Protein AF-0000000086880104 (afdb_homodimer)

Organism: NCBI:txid248903

Sequence (366 aa):
MNMKWLVRSQSMVTLASGMIYPYYLLFLKNLGNSFSKYGLAFAVFTISSAAASQWLAPRMDNYARQWLILSSLGMAGTMIAFPWITTYIWVLLLQMIMGLCNAMQRMSERVLLADFTEPGKRGKAIGNYHFWTSAASGFAVIIGGLLIDWLTIDVLFYLSAVLYVWGSLAVWRSIQLPVKDHRMNMKWLVRSQSMVTLASGMIYPYYLLFLKNLGNSFSKYGLAFAVFTISSAAASQWLAPRMDNYARQWLILSSLGMAGTMIAFPWITTYIWVLLLQMIMGLCNAMQRMSERVLLADFTEPGKRGKAIGNYHFWTSAASGFAVIIGGLLIDWLTIDVLFYLSAVLYVWGSLAVWRSIQLPVKDHR

InterPro domains:
  IPR011701 Major facilitator superfamily [PF07690] (11-173)
  IPR036259 MFS transporter superfamily [G3DSA:1.20.1250.20] (5-181)
  IPR036259 MFS transporter superfamily [SSF103473] (5-177)

Secondary structure (DSSP, 8-state):
--HHHHHHHHHHHHHHHHHHGGGHHHHHHHTT--HHHHHHHHHHHHHHHHHHHHHHGGGHHHHHHHHHHHHHHHHHHHHHHGGG--SHHHHHHHHHHHHHHHHHHHHHHHHHHHHTS-TT--HHHHHHHHHHHHHHHHHHHHHHHHHHHHS-HHHHHHHHHHHHHHHHHHHHHHHHS------/--HHHHHHHHHHHHHHHHHHGGGHHHHHHHTT--HHHHHHHHHHHHHHHHHHHHHHGGGHHHHHHHHHHHHHHHHHHHHHHGGG--SHHHHHHHHHHHHHHHHHHHHHHHHHHHHTS-TT--HHHHHHHHHHHHHHHHHHHHHHHHHHHHS-HHHHHHHHHHHHHHHHHHHHHHHHS------

pLDDT: mean 89.2, std 11.85, range [28.33, 98.56]

Radius of gyration: 19.66 Å; Cα contacts (8 Å, |Δi|>4): 584; chains: 2; bounding box: 42×64×56 Å

Solvent-accessible surface area (backbone atoms only — not comparable to full-atom values): 17186 Å² total; per-residue (Å²): 99,55,66,67,36,52,44,53,15,48,23,29,38,32,25,24,50,35,35,40,64,82,47,48,60,56,55,44,44,73,70,69,49,55,71,66,55,51,46,49,39,49,30,41,18,24,42,33,16,15,56,39,17,65,68,44,9,81,51,36,50,82,36,26,69,60,37,33,31,50,16,23,45,49,42,18,52,48,30,58,46,51,74,74,58,84,51,69,69,57,50,43,52,48,23,34,52,44,8,37,24,45,29,33,34,54,49,19,50,52,52,49,54,37,69,69,39,45,92,77,59,34,18,56,62,47,15,53,42,46,20,47,33,26,39,28,30,23,50,15,39,50,51,34,53,59,42,43,77,77,41,57,69,55,57,54,30,48,52,24,19,52,31,14,44,51,16,22,49,35,47,54,52,23,64,69,44,72,74,76,73,84,117,100,56,66,66,36,51,42,52,16,48,21,30,38,32,25,25,50,34,34,39,65,81,47,49,59,56,55,44,44,75,70,70,50,57,71,68,54,50,46,48,39,48,30,40,18,24,44,33,16,15,56,39,18,64,69,43,9,80,51,36,51,83,36,26,68,60,36,34,32,48,15,24,46,51,42,18,52,46,30,60,46,52,76,73,57,84,51,67,69,58,52,43,52,47,24,34,54,43,8,37,23,46,29,34,34,54,49,21,50,53,52,51,53,36,68,70,40,45,92,76,57,34,19,56,62,48,16,54,42,45,21,48,33,27,40,27,30,23,50,14,40,50,52,36,53,58,43,43,75,77,42,57,69,55,57,55,29,48,52,25,19,53,30,14,44,52,18,22,50,36,46,54,52,23,65,71,44,74,73,76,71,84,117

Structure (mmCIF, N/CA/C/O backbone):
data_AF-0000000086880104-model_v1
#
loop_
_entity.id
_entity.type
_entity.pdbx_description
1 polymer 'MFS transporter'
#
loop_
_atom_site.group_PDB
_atom_site.id
_atom_site.type_symbol
_atom_site.label_atom_id
_atom_site.label_alt_id
_atom_site.label_comp_id
_atom_site.label_asym_id
_atom_site.label_entity_id
_atom_site.label_seq_id
_atom_site.pdbx_PDB_ins_code
_atom_site.Cartn_x
_atom_site.Cartn_y
_atom_site.Cartn_z
_atom_site.occupancy
_atom_site.B_iso_or_equiv
_atom_site.auth_seq_id
_atom_site.auth_comp_id
_atom_site.auth_asym_id
_atom_site.auth_atom_id
_atom_site.pdbx_PDB_model_num
ATOM 1 N N . MET A 1 1 ? -7.293 9.828 20.062 1 57.81 1 MET A N 1
ATOM 2 C CA . MET A 1 1 ? -6.41 8.789 19.547 1 57.81 1 MET A CA 1
ATOM 3 C C . MET A 1 1 ? -4.984 9.305 19.391 1 57.81 1 MET A C 1
ATOM 5 O O . MET A 1 1 ? -4.77 10.406 18.875 1 57.81 1 MET A O 1
ATOM 9 N N . ASN A 1 2 ? -3.973 8.469 20.078 1 82.38 2 ASN A N 1
ATOM 10 C CA . ASN A 1 2 ? -2.555 8.805 20 1 82.38 2 ASN A CA 1
ATOM 11 C C . ASN A 1 2 ? -1.85 7.996 18.922 1 82.38 2 ASN A C 1
ATOM 13 O O . ASN A 1 2 ? -2.42 7.047 18.375 1 82.38 2 ASN A O 1
ATOM 17 N N . MET A 1 3 ? -0.856 8.422 18.438 1 89.81 3 MET A N 1
ATOM 18 C CA . MET A 1 3 ? -0.052 7.832 17.359 1 89.81 3 MET A CA 1
ATOM 19 C C . MET A 1 3 ? 0.273 6.375 17.672 1 89.81 3 MET A C 1
ATOM 21 O O . MET A 1 3 ? 0.283 5.535 16.766 1 89.81 3 MET A O 1
ATOM 25 N N . LYS A 1 4 ? 0.377 6.066 18.922 1 91.06 4 LYS A N 1
ATOM 26 C CA . LYS A 1 4 ? 0.721 4.707 19.328 1 91.06 4 LYS A CA 1
ATOM 27 C C . LYS A 1 4 ? -0.397 3.729 18.984 1 91.06 4 LYS A C 1
ATOM 29 O O . LYS A 1 4 ? -0.135 2.621 18.516 1 91.06 4 LYS A O 1
ATOM 34 N N . TRP A 1 5 ? -1.576 4.09 19.156 1 92.69 5 TRP A N 1
ATOM 35 C CA . TRP A 1 5 ? -2.719 3.23 18.875 1 92.69 5 TRP A CA 1
ATOM 36 C C . TRP A 1 5 ? -2.92 3.07 17.375 1 92.69 5 TRP A C 1
ATOM 38 O O . TRP A 1 5 ? -3.348 2.012 16.906 1 92.69 5 TRP A O 1
ATOM 48 N N . LEU A 1 6 ? -2.613 4.109 16.656 1 94.31 6 LEU A N 1
ATOM 49 C CA . LEU A 1 6 ? -2.689 4.02 15.195 1 94.31 6 LEU A CA 1
ATOM 50 C C . LEU A 1 6 ? -1.663 3.027 14.664 1 94.31 6 LEU A C 1
ATOM 52 O O . LEU A 1 6 ? -1.982 2.197 13.805 1 94.31 6 LEU A O 1
ATOM 56 N N . VAL A 1 7 ? -0.479 3.061 15.188 1 96.19 7 VAL A N 1
ATOM 57 C CA . VAL A 1 7 ? 0.583 2.152 14.766 1 96.19 7 VAL A CA 1
ATOM 58 C C . VAL A 1 7 ? 0.183 0.712 15.078 1 96.19 7 VAL A C 1
ATOM 60 O O . VAL A 1 7 ? 0.337 -0.176 14.234 1 96.19 7 VAL A O 1
ATOM 63 N N . ARG A 1 8 ? -0.341 0.518 16.219 1 95.94 8 ARG A N 1
ATOM 64 C CA . ARG A 1 8 ? -0.762 -0.821 16.609 1 95.94 8 ARG A CA 1
ATOM 65 C C . ARG A 1 8 ? -1.87 -1.341 15.703 1 95.94 8 ARG A C 1
ATOM 67 O O . ARG A 1 8 ? -1.796 -2.467 15.203 1 95.94 8 ARG A O 1
ATOM 74 N N . SER A 1 9 ? -2.818 -0.528 15.508 1 96.88 9 SER A N 1
ATOM 75 C CA . SER A 1 9 ? -3.949 -0.913 14.664 1 96.88 9 SER A CA 1
ATOM 76 C C . SER A 1 9 ? -3.504 -1.203 13.234 1 96.88 9 SER A C 1
ATOM 78 O O . SER A 1 9 ? -3.801 -2.27 12.695 1 96.88 9 SER A O 1
ATOM 80 N N . GLN A 1 10 ? -2.742 -0.361 12.695 1 96.94 10 GLN A N 1
ATOM 81 C CA . GLN A 1 10 ? -2.373 -0.481 11.289 1 96.94 10 GLN A CA 1
ATOM 82 C C . GLN A 1 10 ? -1.344 -1.589 11.078 1 96.94 10 GLN A C 1
ATOM 84 O O . GLN A 1 10 ? -1.283 -2.195 10.008 1 96.94 10 GLN A O 1
ATOM 89 N N . SER A 1 11 ? -0.553 -1.849 12.109 1 97.56 11 SER A N 1
ATOM 90 C CA . SER A 1 11 ? 0.331 -3.006 12.031 1 97.56 11 SER A CA 1
ATOM 91 C C . SER A 1 11 ? -0.464 -4.305 11.984 1 97.56 11 SER A C 1
ATOM 93 O O . SER A 1 11 ? -0.126 -5.219 11.219 1 97.56 11 SER A O 1
ATOM 95 N N . MET A 1 12 ? -1.49 -4.379 12.703 1 97.5 12 MET A N 1
ATOM 96 C CA . MET A 1 12 ? -2.346 -5.562 12.688 1 97.5 12 MET A CA 1
ATOM 97 C C . MET A 1 12 ? -3.059 -5.703 11.352 1 97.5 12 MET A C 1
ATOM 99 O O . MET A 1 12 ? -3.145 -6.801 10.797 1 97.5 12 MET A O 1
ATOM 103 N N . VAL A 1 13 ? -3.539 -4.617 10.906 1 96.81 13 VAL A N 1
ATOM 104 C CA . VAL A 1 13 ? -4.242 -4.609 9.633 1 96.81 13 VAL A CA 1
ATOM 105 C C . VAL A 1 13 ? -3.285 -5.008 8.508 1 96.81 13 VAL A C 1
ATOM 107 O O . VAL A 1 13 ? -3.645 -5.785 7.625 1 96.81 13 VAL A O 1
ATOM 110 N N . THR A 1 14 ? -2.117 -4.512 8.578 1 95.81 14 THR A N 1
ATOM 111 C CA . THR A 1 14 ? -1.105 -4.84 7.578 1 95.81 14 THR A CA 1
ATOM 112 C C . THR A 1 14 ? -0.717 -6.312 7.668 1 95.81 14 THR A C 1
ATOM 114 O O . THR A 1 14 ? -0.526 -6.973 6.645 1 95.81 14 THR A O 1
ATOM 117 N N . LEU A 1 15 ? -0.595 -6.789 8.828 1 95 15 LEU A N 1
ATOM 118 C CA . LEU A 1 15 ? -0.322 -8.211 9.023 1 95 15 LEU A CA 1
ATOM 119 C C . LEU A 1 15 ? -1.433 -9.062 8.422 1 95 15 LEU A C 1
ATOM 121 O O . LEU A 1 15 ? -1.158 -10.055 7.738 1 95 15 LEU A O 1
ATOM 125 N N . ALA A 1 16 ? -2.605 -8.641 8.695 1 95.75 16 ALA A N 1
ATOM 126 C CA . ALA A 1 16 ? -3.766 -9.375 8.203 1 95.75 16 ALA A CA 1
ATOM 127 C C . ALA A 1 16 ? -3.801 -9.391 6.676 1 95.75 16 ALA A C 1
ATOM 129 O O . ALA A 1 16 ? -3.939 -10.445 6.062 1 95.75 16 ALA A O 1
ATOM 130 N N . SER A 1 17 ? -3.652 -8.281 6.098 1 93.25 17 SER A N 1
ATOM 131 C CA . SER A 1 17 ? -3.725 -8.164 4.645 1 93.25 17 SER A CA 1
ATOM 132 C C . SER A 1 17 ? -2.512 -8.805 3.977 1 93.25 17 SER A C 1
ATOM 134 O O . SER A 1 17 ? -2.627 -9.398 2.902 1 93.25 17 SER A O 1
ATOM 136 N N . GLY A 1 18 ? -1.384 -8.664 4.566 1 88.31 18 GLY A N 1
ATOM 137 C CA . GLY A 1 18 ? -0.151 -9.211 4.023 1 88.31 18 GLY A CA 1
ATOM 138 C C . GLY A 1 18 ? -0.153 -10.727 3.945 1 88.31 18 GLY A C 1
ATOM 139 O O . GLY A 1 18 ? 0.551 -11.312 3.119 1 88.31 18 GLY A O 1
ATOM 140 N N . MET A 1 19 ? -0.902 -11.383 4.738 1 85.56 19 MET A N 1
ATOM 141 C CA . MET A 1 19 ? -0.988 -12.844 4.746 1 85.56 19 MET A CA 1
ATOM 142 C C . MET A 1 19 ? -1.841 -13.344 3.586 1 85.56 19 MET A C 1
ATOM 144 O O . MET A 1 19 ? -1.681 -14.484 3.139 1 85.56 19 MET A O 1
ATOM 148 N N . ILE A 1 20 ? -2.674 -12.492 3.117 1 84.69 20 ILE A N 1
ATOM 149 C CA . ILE A 1 20 ? -3.68 -12.969 2.174 1 84.69 20 ILE A CA 1
ATOM 150 C C . ILE A 1 20 ? -3.268 -12.602 0.75 1 84.69 20 ILE A C 1
ATOM 152 O O . ILE A 1 20 ? -3.406 -13.406 -0.172 1 84.69 20 ILE A O 1
ATOM 156 N N . TYR A 1 21 ? -2.691 -11.461 0.554 1 79.06 21 TYR A N 1
ATOM 157 C CA . TYR A 1 21 ? -2.527 -10.875 -0.771 1 79.06 21 TYR A CA 1
ATOM 158 C C . TYR A 1 21 ? -1.707 -11.789 -1.675 1 79.06 21 TYR A C 1
ATOM 160 O O . TYR A 1 21 ? -2.127 -12.109 -2.789 1 79.06 21 TYR A O 1
ATOM 168 N N . PRO A 1 22 ? -0.657 -12.359 -1.256 1 71.56 22 PRO A N 1
ATOM 169 C CA . PRO A 1 22 ? 0.151 -13.195 -2.146 1 71.56 22 PRO A CA 1
ATOM 170 C C . PRO A 1 22 ? -0.481 -14.555 -2.408 1 71.56 22 PRO A C 1
ATOM 172 O O . PRO A 1 22 ? -0.192 -15.188 -3.428 1 71.56 22 PRO A O 1
ATOM 175 N N . TYR A 1 23 ? -1.356 -14.977 -1.584 1 75.81 23 TYR A N 1
ATOM 176 C CA . TYR A 1 23 ? -1.864 -16.344 -1.645 1 75.81 23 TYR A CA 1
ATOM 177 C C . TYR A 1 23 ? -3.295 -16.375 -2.172 1 75.81 23 TYR A C 1
ATOM 179 O O . TYR A 1 23 ? -3.863 -17.438 -2.385 1 75.81 23 TYR A O 1
ATOM 187 N N . TYR A 1 24 ? -3.775 -15.203 -2.305 1 79.81 24 TYR A N 1
ATOM 188 C CA . TYR A 1 24 ? -5.129 -15.055 -2.826 1 79.81 24 TYR A CA 1
ATOM 189 C C . TYR A 1 24 ? -5.27 -15.742 -4.18 1 79.81 24 TYR A C 1
ATOM 191 O O . TYR A 1 24 ? -6.312 -16.328 -4.48 1 79.81 24 TYR A O 1
ATOM 199 N N . LEU A 1 25 ? -4.195 -15.75 -4.914 1 72.75 25 LEU A N 1
ATOM 200 C CA . LEU A 1 25 ? -4.184 -16.422 -6.215 1 72.75 25 LEU A CA 1
ATOM 201 C C . LEU A 1 25 ? -4.422 -17.922 -6.062 1 72.75 25 LEU A C 1
ATOM 203 O O . LEU A 1 25 ? -5.133 -18.516 -6.871 1 72.75 25 LEU A O 1
ATOM 207 N N . LEU A 1 26 ? -3.852 -18.5 -5.113 1 73 26 LEU A N 1
ATOM 208 C CA . LEU A 1 26 ? -4.02 -19.922 -4.855 1 73 26 LEU A CA 1
ATOM 209 C C . LEU A 1 26 ? -5.473 -20.25 -4.531 1 73 26 LEU A C 1
ATOM 211 O O . LEU A 1 26 ? -5.988 -21.281 -4.949 1 73 26 LEU A O 1
ATOM 215 N N . PHE A 1 27 ? -6.074 -19.344 -3.828 1 82.25 27 PHE A N 1
ATOM 216 C CA . PHE A 1 27 ? -7.48 -19.531 -3.492 1 82.25 27 PHE A CA 1
ATOM 217 C C . PHE A 1 27 ? -8.336 -19.578 -4.75 1 82.25 27 PHE A C 1
ATOM 219 O O . PHE A 1 27 ? -9.188 -20.469 -4.895 1 82.25 27 PHE A O 1
ATOM 226 N N . LEU A 1 28 ? -8.125 -18.734 -5.617 1 80.75 28 LEU A N 1
ATOM 227 C CA . LEU A 1 28 ? -8.93 -18.688 -6.836 1 80.75 28 LEU A CA 1
ATOM 228 C C . LEU A 1 28 ? -8.633 -19.891 -7.73 1 80.75 28 LEU A C 1
ATOM 230 O O . LEU A 1 28 ? -9.531 -20.406 -8.391 1 80.75 28 LEU A O 1
ATOM 234 N N . LYS A 1 29 ? -7.422 -20.281 -7.754 1 78.25 29 LYS A N 1
ATOM 235 C CA . LYS A 1 29 ? -7.07 -21.469 -8.523 1 78.25 29 LYS A CA 1
ATOM 236 C C . LYS A 1 29 ? -7.75 -22.719 -7.957 1 78.25 29 LYS A C 1
ATOM 238 O O . LYS A 1 29 ? -8.234 -23.562 -8.711 1 78.25 29 LYS A O 1
ATOM 243 N N . ASN A 1 30 ? -7.789 -22.766 -6.727 1 79.62 30 ASN A N 1
ATOM 244 C CA . ASN A 1 30 ? -8.438 -23.906 -6.07 1 79.62 30 ASN A CA 1
ATOM 245 C C . ASN A 1 30 ? -9.93 -23.953 -6.383 1 79.62 30 ASN A C 1
ATOM 247 O O . ASN A 1 30 ? -10.531 -25.031 -6.363 1 79.62 30 ASN A O 1
ATOM 251 N N . LEU A 1 31 ? -10.492 -22.812 -6.695 1 82.19 31 LEU A N 1
ATOM 252 C CA . LEU A 1 31 ? -11.891 -22.734 -7.082 1 82.19 31 LEU A CA 1
ATOM 253 C C . LEU A 1 31 ? -12.07 -23.094 -8.555 1 82.19 31 LEU A C 1
ATOM 255 O O . LEU A 1 31 ? -13.195 -23.141 -9.055 1 82.19 31 LEU A O 1
ATOM 259 N N . GLY A 1 32 ? -10.945 -23.328 -9.266 1 79.75 32 GLY A N 1
ATOM 260 C CA . GLY A 1 32 ? -10.984 -23.75 -10.648 1 79.75 32 GLY A CA 1
ATOM 261 C C . GLY A 1 32 ? -11.016 -22.594 -11.633 1 79.75 32 GLY A C 1
ATOM 262 O O . GLY A 1 32 ? -11.5 -22.734 -12.758 1 79.75 32 GLY A O 1
ATOM 263 N N . ASN A 1 33 ? -10.586 -21.422 -11.203 1 77.56 33 ASN A N 1
ATOM 264 C CA . ASN A 1 33 ? -10.672 -20.25 -12.055 1 77.56 33 ASN A CA 1
ATOM 265 C C . ASN A 1 33 ? -9.344 -19.969 -12.758 1 77.56 33 ASN A C 1
ATOM 267 O O . ASN A 1 33 ? -8.297 -20.484 -12.352 1 77.56 33 ASN A O 1
ATOM 271 N N . SER A 1 34 ? -9.438 -19.188 -13.828 1 73.88 34 SER A N 1
ATOM 272 C CA . SER A 1 34 ? -8.281 -18.828 -14.648 1 73.88 34 SER A CA 1
ATOM 273 C C . SER A 1 34 ? -7.562 -17.609 -14.078 1 73.88 34 SER A C 1
ATOM 275 O O . SER A 1 34 ? -8.062 -16.969 -13.156 1 73.88 34 SER A O 1
ATOM 277 N N . PHE A 1 35 ? -6.383 -17.312 -14.586 1 69.31 35 PHE A N 1
ATOM 278 C CA . PHE A 1 35 ? -5.598 -16.141 -14.219 1 69.31 35 PHE A CA 1
ATOM 279 C C . PHE A 1 35 ? -6.324 -14.859 -14.602 1 69.31 35 PHE A C 1
ATOM 281 O O . PHE A 1 35 ? -6.23 -13.852 -13.898 1 69.31 35 PHE A O 1
ATOM 288 N N . SER A 1 36 ? -7.027 -14.977 -15.688 1 75.38 36 SER A N 1
ATOM 289 C CA . SER A 1 36 ? -7.805 -13.82 -16.125 1 75.38 36 SER A CA 1
ATOM 290 C C . SER A 1 36 ? -8.875 -13.453 -15.102 1 75.38 36 SER A C 1
ATOM 292 O O . SER A 1 36 ? -9.164 -12.273 -14.891 1 75.38 36 SER A O 1
ATOM 294 N N . LYS A 1 37 ? -9.398 -14.43 -14.516 1 79.44 37 LYS A N 1
ATOM 295 C CA . LYS A 1 37 ? -10.422 -14.195 -13.508 1 79.44 37 LYS A CA 1
ATOM 296 C C . LYS A 1 37 ? -9.82 -13.57 -12.25 1 79.44 37 LYS A C 1
ATOM 298 O O . LYS A 1 37 ? -10.477 -12.781 -11.57 1 79.44 37 LYS A O 1
ATOM 303 N N . TYR A 1 38 ? -8.617 -13.922 -11.984 1 77.12 38 TYR A N 1
ATOM 304 C CA . TYR A 1 38 ? -7.906 -13.258 -10.891 1 77.12 38 TYR A CA 1
ATOM 305 C C . TYR A 1 38 ? -7.711 -11.781 -11.188 1 77.12 38 TYR A C 1
ATOM 307 O O . TYR A 1 38 ? -7.953 -10.93 -10.328 1 77.12 38 TYR A O 1
ATOM 315 N N . GLY A 1 39 ? -7.25 -11.461 -12.383 1 76.44 39 GLY A N 1
ATOM 316 C CA . GLY A 1 39 ? -7.082 -10.078 -12.789 1 76.44 39 GLY A CA 1
ATOM 317 C C . GLY A 1 39 ? -8.359 -9.266 -12.688 1 76.44 39 GLY A C 1
ATOM 318 O O . GLY A 1 39 ? -8.344 -8.117 -12.234 1 76.44 39 GLY A O 1
ATOM 319 N N . LEU A 1 40 ? -9.359 -9.859 -13.055 1 83.94 40 LEU A N 1
ATOM 320 C CA . LEU A 1 40 ? -10.656 -9.188 -12.992 1 83.94 40 LEU A CA 1
ATOM 321 C C . LEU A 1 40 ? -11.062 -8.93 -11.547 1 83.94 40 LEU A C 1
ATOM 323 O O . LEU A 1 40 ? -11.609 -7.867 -11.227 1 83.94 40 LEU A O 1
ATOM 327 N N . ALA A 1 41 ? -10.891 -9.953 -10.711 1 87.06 41 ALA A N 1
ATOM 328 C CA . ALA A 1 41 ? -11.211 -9.789 -9.297 1 87.06 41 ALA A CA 1
ATOM 329 C C . ALA A 1 41 ? -10.43 -8.625 -8.688 1 87.06 41 ALA A C 1
ATOM 331 O O . ALA A 1 41 ? -10.992 -7.82 -7.945 1 87.06 41 ALA A O 1
ATOM 332 N N . PHE A 1 42 ? -9.242 -8.5 -9.039 1 86.25 42 PHE A N 1
ATOM 333 C CA . PHE A 1 42 ? -8.406 -7.41 -8.539 1 86.25 42 PHE A CA 1
ATOM 334 C C . PHE A 1 42 ? -8.875 -6.07 -9.094 1 86.25 42 PHE A C 1
ATOM 336 O O . PHE A 1 42 ? -8.867 -5.059 -8.383 1 86.25 42 PHE A O 1
ATOM 343 N N . ALA A 1 43 ? -9.195 -6.086 -10.305 1 87 43 ALA A N 1
ATOM 344 C CA . ALA A 1 43 ? -9.711 -4.863 -10.922 1 87 43 ALA A CA 1
ATOM 345 C C . ALA A 1 43 ? -10.977 -4.383 -10.219 1 87 43 ALA A C 1
ATOM 347 O O . ALA A 1 43 ? -11.141 -3.186 -9.977 1 87 43 ALA A O 1
ATOM 348 N N . VAL A 1 44 ? -11.805 -5.289 -9.906 1 92.88 44 VAL A N 1
ATOM 349 C CA . VAL A 1 44 ? -13.039 -4.945 -9.203 1 92.88 44 VAL A CA 1
ATOM 350 C C . VAL A 1 44 ? -12.703 -4.355 -7.832 1 92.88 44 VAL A C 1
ATOM 352 O O . VAL A 1 44 ? -13.297 -3.35 -7.422 1 92.88 44 VAL A O 1
ATOM 355 N N . PHE A 1 45 ? -11.781 -4.906 -7.219 1 94.38 45 PHE A N 1
ATOM 356 C CA . PHE A 1 45 ? -11.32 -4.43 -5.922 1 94.38 45 PHE A CA 1
ATOM 357 C C . PHE A 1 45 ? -10.82 -2.994 -6.02 1 94.38 45 PHE A C 1
ATOM 359 O O . PHE A 1 45 ? -11.281 -2.119 -5.281 1 94.38 45 PHE A O 1
ATOM 366 N N . THR A 1 46 ? -9.945 -2.725 -6.93 1 94.12 46 THR A N 1
ATOM 367 C CA . THR A 1 46 ? -9.289 -1.423 -7.008 1 94.12 46 THR A CA 1
ATOM 368 C C . THR A 1 46 ? -10.25 -0.365 -7.543 1 94.12 46 THR A C 1
ATOM 370 O O . THR A 1 46 ? -10.25 0.776 -7.074 1 94.12 46 THR A O 1
ATOM 373 N N . ILE A 1 47 ? -11.078 -0.716 -8.438 1 94.19 47 ILE A N 1
ATOM 374 C CA . ILE A 1 47 ? -12.016 0.234 -9.023 1 94.19 47 ILE A CA 1
ATOM 375 C C . ILE A 1 47 ? -13.094 0.592 -8 1 94.19 47 ILE A C 1
ATOM 377 O O . ILE A 1 47 ? -13.508 1.748 -7.91 1 94.19 47 ILE A O 1
ATOM 381 N N . SER A 1 48 ? -13.531 -0.404 -7.316 1 97.44 48 SER A N 1
ATOM 382 C CA . SER A 1 48 ? -14.477 -0.125 -6.238 1 97.44 48 SER A CA 1
ATOM 383 C C . SER A 1 48 ? -13.859 0.789 -5.184 1 97.44 48 SER A C 1
ATOM 385 O O . SER A 1 48 ? -14.531 1.682 -4.66 1 97.44 48 SER A O 1
ATOM 387 N N . SER A 1 49 ? -12.641 0.541 -4.902 1 97.44 49 SER A N 1
ATOM 388 C CA . SER A 1 49 ? -11.93 1.396 -3.955 1 97.44 49 SER A CA 1
ATOM 389 C C . SER A 1 49 ? -11.836 2.83 -4.469 1 97.44 49 SER A C 1
ATOM 391 O O . SER A 1 49 ? -12.062 3.779 -3.719 1 97.44 49 SER A O 1
ATOM 393 N N . ALA A 1 50 ? -11.516 2.959 -5.695 1 97.06 50 ALA A N 1
ATOM 394 C CA . ALA A 1 50 ? -11.43 4.281 -6.312 1 97.06 50 ALA A CA 1
ATOM 395 C C . ALA A 1 50 ? -12.773 5 -6.258 1 97.06 50 ALA A C 1
ATOM 397 O O . ALA A 1 50 ? -12.852 6.156 -5.836 1 97.06 50 ALA A O 1
ATOM 398 N N . ALA A 1 51 ? -13.742 4.359 -6.582 1 97.25 51 ALA A N 1
ATOM 399 C CA . ALA A 1 51 ? -15.078 4.945 -6.609 1 97.25 51 ALA A CA 1
ATOM 400 C C . ALA A 1 51 ? -15.539 5.324 -5.203 1 97.25 51 ALA A C 1
ATOM 402 O O . ALA A 1 51 ? -16.109 6.398 -5 1 97.25 51 ALA A O 1
ATOM 403 N N . ALA A 1 52 ? -15.297 4.473 -4.297 1 97.62 52 ALA A N 1
ATOM 404 C CA . ALA A 1 52 ? -15.711 4.711 -2.918 1 97.62 52 ALA A CA 1
ATOM 405 C C . ALA A 1 52 ? -15.023 5.941 -2.34 1 97.62 52 ALA A C 1
ATOM 407 O O . ALA A 1 52 ? -15.578 6.629 -1.483 1 97.62 52 ALA A O 1
ATOM 408 N N . SER A 1 53 ? -13.875 6.172 -2.799 1 97 53 SER A N 1
ATOM 409 C CA . SER A 1 53 ? -13.102 7.273 -2.244 1 97 53 SER A CA 1
ATOM 410 C C . SER A 1 53 ? -13.781 8.617 -2.488 1 97 53 SER A C 1
ATOM 412 O O . SER A 1 53 ? -13.719 9.516 -1.646 1 97 53 SER A O 1
ATOM 414 N N . GLN A 1 54 ? -14.453 8.758 -3.619 1 95.12 54 GLN A N 1
ATOM 415 C CA . GLN A 1 54 ? -15.148 10 -3.949 1 95.12 54 GLN A CA 1
ATOM 416 C C . GLN A 1 54 ? -16.344 10.227 -3.033 1 95.12 54 GLN A C 1
ATOM 418 O O . GLN A 1 54 ? -16.656 11.359 -2.67 1 95.12 54 GLN A O 1
ATOM 423 N N . TRP A 1 55 ? -16.875 9.164 -2.666 1 94.56 55 TRP A N 1
ATOM 424 C CA . TRP A 1 55 ? -18.016 9.258 -1.772 1 94.56 55 TRP A CA 1
ATOM 425 C C . TRP A 1 55 ? -17.578 9.5 -0.334 1 94.56 55 TRP A C 1
ATOM 427 O O . TRP A 1 55 ? -18.234 10.234 0.41 1 94.56 55 TRP A O 1
ATOM 437 N N . LEU A 1 56 ? -16.547 8.977 0.07 1 95.38 56 LEU A N 1
ATOM 438 C CA . LEU A 1 56 ? -16.047 9.031 1.44 1 95.38 56 LEU A CA 1
ATOM 439 C C . LEU A 1 56 ? -15.359 10.367 1.713 1 95.38 56 LEU A C 1
ATOM 441 O O . LEU A 1 56 ?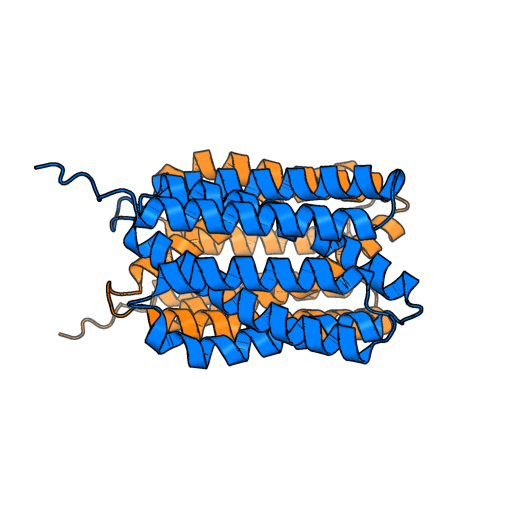 -15.227 10.773 2.867 1 95.38 56 LEU A O 1
ATOM 445 N N . ALA A 1 57 ? -14.977 11.016 0.682 1 92.38 57 ALA A N 1
ATOM 446 C CA . ALA A 1 57 ? -14.086 12.164 0.769 1 92.38 57 ALA A CA 1
ATOM 447 C C . ALA A 1 57 ? -14.641 13.219 1.727 1 92.38 57 ALA A C 1
ATOM 449 O O . ALA A 1 57 ? -13.969 13.602 2.689 1 92.38 57 ALA A O 1
ATOM 450 N N . PRO A 1 58 ? -15.836 13.609 1.594 1 90.5 58 PRO A N 1
ATOM 451 C CA . PRO A 1 58 ? -16.375 14.656 2.469 1 90.5 58 PRO A CA 1
ATOM 452 C C . PRO A 1 58 ? -16.609 14.164 3.895 1 90.5 58 PRO A C 1
ATOM 454 O O . PRO A 1 58 ? -16.75 14.977 4.816 1 90.5 58 PRO A O 1
ATOM 457 N N . ARG A 1 59 ? -16.578 12.938 4.117 1 91.69 59 ARG A N 1
ATOM 458 C CA . ARG A 1 59 ? -16.922 12.367 5.414 1 91.69 59 ARG A CA 1
ATOM 459 C C . ARG A 1 59 ? -15.656 12.047 6.219 1 91.69 59 ARG A C 1
ATOM 461 O O . ARG A 1 59 ? -15.742 11.695 7.398 1 91.69 59 ARG A O 1
ATOM 468 N N . MET A 1 60 ? -14.562 12.25 5.668 1 91.44 60 MET A N 1
ATOM 469 C CA . MET A 1 60 ? -13.305 11.812 6.258 1 91.44 60 MET A CA 1
ATOM 470 C C . MET A 1 60 ? -12.805 12.828 7.281 1 91.44 60 MET A C 1
ATOM 472 O O . MET A 1 60 ? -12.18 12.453 8.273 1 91.44 60 MET A O 1
ATOM 476 N N . ASP A 1 61 ? -13.195 14.062 7.148 1 90.12 61 ASP A N 1
ATOM 477 C CA . ASP A 1 61 ? -12.641 15.109 8 1 90.12 61 ASP A CA 1
ATOM 478 C C . ASP A 1 61 ? -13.148 14.977 9.438 1 90.12 61 ASP A C 1
ATOM 480 O O . ASP A 1 61 ? -12.43 15.289 10.383 1 90.12 61 ASP A O 1
ATOM 484 N N . ASN A 1 62 ? -14.297 14.406 9.617 1 90.12 62 ASN A N 1
ATOM 485 C CA . ASN A 1 62 ? -14.867 14.375 10.953 1 90.12 62 ASN A CA 1
ATOM 486 C C . ASN A 1 62 ? -15.008 12.945 11.477 1 90.12 62 ASN A C 1
ATOM 488 O O . ASN A 1 62 ? -15.203 12.734 12.672 1 90.12 62 ASN A O 1
ATOM 492 N N . TYR A 1 63 ? -14.773 11.977 10.633 1 93.06 63 TYR A N 1
ATOM 493 C CA . TYR A 1 63 ? -15.133 10.625 11.055 1 93.06 63 TYR A CA 1
ATOM 494 C C . TYR A 1 63 ? -14.055 9.625 10.656 1 93.06 63 TYR A C 1
ATOM 496 O O . TYR A 1 63 ? -14.359 8.461 10.375 1 93.06 63 TYR A O 1
ATOM 504 N N . ALA A 1 64 ? -12.875 10.039 10.586 1 93.88 64 ALA A N 1
ATOM 505 C CA . ALA A 1 64 ? -11.797 9.172 10.125 1 93.88 64 ALA A CA 1
ATOM 506 C C . ALA A 1 64 ? -11.625 7.973 11.047 1 93.88 64 ALA A C 1
ATOM 508 O O . ALA A 1 64 ? -11.398 6.852 10.586 1 93.88 64 ALA A O 1
ATOM 509 N N . ARG A 1 65 ? -11.766 8.172 12.344 1 93.75 65 ARG A N 1
ATOM 510 C CA . ARG A 1 65 ? -11.586 7.082 13.297 1 93.75 65 ARG A CA 1
ATOM 511 C C . ARG A 1 65 ? -12.68 6.035 13.148 1 93.75 65 ARG A C 1
ATOM 513 O O . ARG A 1 65 ? -12.406 4.832 13.18 1 93.75 65 ARG A O 1
ATOM 520 N N . GLN A 1 66 ? -13.859 6.512 12.984 1 95.25 66 GLN A N 1
ATOM 521 C CA . GLN A 1 66 ? -15.008 5.617 12.836 1 95.25 66 GLN A CA 1
ATOM 522 C C . GLN A 1 66 ? -14.914 4.812 11.547 1 95.25 66 GLN A C 1
ATOM 524 O O . GLN A 1 66 ? -15.188 3.609 11.539 1 95.25 66 GLN A O 1
ATOM 529 N N . TRP A 1 67 ? -14.523 5.445 10.531 1 96.44 67 TRP A N 1
ATOM 530 C CA . TRP A 1 67 ? -14.398 4.758 9.25 1 96.44 67 TRP A CA 1
ATOM 531 C C . TRP A 1 67 ? -13.273 3.725 9.297 1 96.44 67 TRP A C 1
ATOM 533 O O . TRP A 1 67 ? -13.359 2.68 8.648 1 96.44 67 TRP A O 1
ATOM 543 N N . LEU A 1 68 ? -12.234 4.012 10.016 1 96.88 68 LEU A N 1
ATOM 544 C CA . LEU A 1 68 ? -11.141 3.059 10.172 1 96.88 68 LEU A CA 1
ATOM 545 C C . LEU A 1 68 ? -11.617 1.8 10.891 1 96.88 68 LEU A C 1
ATOM 547 O O . LEU A 1 68 ? -11.273 0.685 10.492 1 96.88 68 LEU A O 1
ATOM 551 N N . ILE A 1 69 ? -12.422 1.983 11.891 1 97.62 69 ILE A N 1
ATOM 552 C CA . ILE A 1 69 ? -12.977 0.855 12.625 1 97.62 69 ILE A CA 1
ATOM 553 C C . ILE A 1 69 ? -13.891 0.04 11.711 1 97.62 69 ILE A C 1
ATOM 555 O O . ILE A 1 69 ? -13.766 -1.185 11.625 1 97.62 69 ILE A O 1
ATOM 559 N N . LEU A 1 70 ? -14.75 0.738 11.031 1 97.75 70 LEU A N 1
ATOM 560 C CA . LEU A 1 70 ? -15.703 0.074 10.148 1 97.75 70 LEU A CA 1
ATOM 561 C C . LEU A 1 70 ? -14.977 -0.68 9.039 1 97.75 70 LEU A C 1
ATOM 563 O O . LEU A 1 70 ? -15.398 -1.771 8.648 1 97.75 70 LEU A O 1
ATOM 567 N N . SER A 1 71 ? -13.977 -0.08 8.484 1 98.25 71 SER A N 1
ATOM 568 C CA . SER A 1 71 ? -13.195 -0.732 7.441 1 98.25 71 SER A CA 1
ATOM 569 C C . SER A 1 71 ? -12.633 -2.064 7.922 1 98.25 71 SER A C 1
ATOM 571 O O . SER A 1 71 ? -12.711 -3.07 7.211 1 98.25 71 SER A O 1
ATOM 573 N N . SER A 1 72 ? -12.047 -2.059 9.125 1 98.31 72 SER A N 1
ATOM 574 C CA . SER A 1 72 ? -11.445 -3.271 9.664 1 98.31 72 SER A CA 1
ATOM 575 C C . SER A 1 72 ? -12.492 -4.34 9.945 1 98.31 72 SER A C 1
ATOM 577 O O . SER A 1 72 ? -12.273 -5.52 9.672 1 98.31 72 SER A O 1
ATOM 579 N N . LEU A 1 73 ? -13.602 -3.949 10.414 1 98.56 73 LEU A N 1
ATOM 580 C CA . LEU A 1 73 ? -14.68 -4.902 10.68 1 98.56 73 LEU A CA 1
ATOM 581 C C . LEU A 1 73 ? -15.25 -5.445 9.375 1 98.56 73 LEU A C 1
ATOM 583 O O . LEU A 1 73 ? -15.578 -6.629 9.281 1 98.56 73 LEU A O 1
ATOM 587 N N . GLY A 1 74 ? -15.438 -4.566 8.445 1 98.56 74 GLY A N 1
ATOM 588 C CA . GLY A 1 74 ? -15.875 -5.02 7.133 1 98.56 74 GLY A CA 1
ATOM 589 C C . GLY A 1 74 ? -14.93 -6.02 6.5 1 98.56 74 GLY A C 1
ATOM 590 O O . GLY A 1 74 ? -15.359 -7.027 5.941 1 98.56 74 GLY A O 1
ATOM 591 N N . MET A 1 75 ? -13.656 -5.723 6.609 1 98.31 75 MET A N 1
ATOM 592 C CA . MET A 1 75 ? -12.656 -6.648 6.082 1 98.31 75 MET A CA 1
ATOM 593 C C . MET A 1 75 ? -12.711 -7.984 6.82 1 98.31 75 MET A C 1
ATOM 595 O O . MET A 1 75 ? -12.609 -9.047 6.199 1 98.31 75 MET A O 1
ATOM 599 N N . ALA A 1 76 ? -12.805 -7.883 8.094 1 98.44 76 ALA A N 1
ATOM 600 C CA . ALA A 1 76 ? -12.938 -9.109 8.875 1 98.44 76 ALA A CA 1
ATOM 601 C C . ALA A 1 76 ? -14.117 -9.945 8.383 1 98.44 76 ALA A C 1
ATOM 603 O O . ALA A 1 76 ? -14 -11.164 8.227 1 98.44 76 ALA A O 1
ATOM 604 N N . GLY A 1 77 ? -15.227 -9.312 8.18 1 98.38 77 GLY A N 1
ATOM 605 C CA . GLY A 1 77 ? -16.391 -10.008 7.668 1 98.38 77 GLY A CA 1
ATOM 606 C C . GLY A 1 77 ? -16.141 -10.703 6.348 1 98.38 77 GLY A C 1
ATOM 607 O O . GLY A 1 77 ? -16.578 -11.844 6.152 1 98.38 77 GLY A O 1
ATOM 608 N N . THR A 1 78 ? -15.492 -10.023 5.441 1 97.75 78 THR A N 1
ATOM 609 C CA . THR A 1 78 ? -15.195 -10.625 4.145 1 97.75 78 THR A CA 1
ATOM 610 C C . THR A 1 78 ? -14.25 -11.812 4.301 1 97.75 78 THR A C 1
ATOM 612 O O . THR A 1 78 ? -14.391 -12.82 3.604 1 97.75 78 THR A O 1
ATOM 615 N N . MET A 1 79 ? -13.297 -11.688 5.199 1 97.06 79 MET A N 1
ATOM 616 C CA . MET A 1 79 ? -12.352 -12.781 5.43 1 97.06 79 MET A CA 1
ATOM 617 C C . MET A 1 79 ? -13.07 -14.023 5.938 1 97.06 79 MET A C 1
ATOM 619 O O . MET A 1 79 ? -12.719 -15.148 5.566 1 97.06 79 MET A O 1
ATOM 623 N N . ILE A 1 80 ? -14.047 -13.867 6.746 1 97.5 80 ILE A N 1
ATOM 624 C CA . ILE A 1 80 ? -14.812 -14.992 7.289 1 97.5 80 ILE A CA 1
ATOM 625 C C . ILE A 1 80 ? -15.656 -15.617 6.184 1 97.5 80 ILE A C 1
ATOM 627 O O . ILE A 1 80 ? -15.867 -16.828 6.164 1 97.5 80 ILE A O 1
ATOM 631 N N . ALA A 1 81 ? -16.062 -14.844 5.238 1 97.31 81 ALA A N 1
ATOM 632 C CA . ALA A 1 81 ? -16.984 -15.289 4.191 1 97.31 81 ALA A CA 1
ATOM 633 C C . ALA A 1 81 ? -16.234 -16.078 3.113 1 97.31 81 ALA A C 1
ATOM 635 O O . ALA A 1 81 ? -16.797 -16.984 2.502 1 97.31 81 ALA A O 1
ATOM 636 N N . PHE A 1 82 ? -15.008 -15.82 2.879 1 94.62 82 PHE A N 1
ATOM 637 C CA . PHE A 1 82 ? -14.289 -16.328 1.723 1 94.62 82 PHE A CA 1
ATOM 638 C C . PHE A 1 82 ? -14.258 -17.859 1.734 1 94.62 82 PHE A C 1
ATOM 640 O O . PHE A 1 82 ? -14.562 -18.5 0.726 1 94.62 82 PHE A O 1
ATOM 647 N N . PRO A 1 83 ? -13.906 -18.5 2.885 1 92.62 83 PRO A N 1
ATOM 648 C CA . PRO A 1 83 ? -13.836 -19.969 2.869 1 92.62 83 PRO A CA 1
ATOM 649 C C . PRO A 1 83 ? -15.18 -20.625 2.529 1 92.62 83 PRO A C 1
ATOM 651 O O . PRO A 1 83 ? -15.219 -21.797 2.146 1 92.62 83 PRO A O 1
ATOM 654 N N . TRP A 1 84 ? -16.234 -19.844 2.539 1 94.62 84 TRP A N 1
ATOM 655 C CA . TRP A 1 84 ? -17.562 -20.406 2.324 1 94.62 84 TRP A CA 1
ATOM 656 C C . TRP A 1 84 ? -18.047 -20.141 0.903 1 94.62 84 TRP A C 1
ATOM 658 O O . TRP A 1 84 ? -19.125 -20.594 0.511 1 94.62 84 TRP A O 1
ATOM 668 N N . ILE A 1 85 ? -17.25 -19.469 0.144 1 92.81 85 ILE A N 1
ATOM 669 C CA . ILE A 1 85 ? -17.641 -19.078 -1.211 1 92.81 85 ILE A CA 1
ATOM 670 C C . ILE A 1 85 ? -17.266 -20.203 -2.184 1 92.81 85 ILE A C 1
ATOM 672 O O . ILE A 1 85 ? -16.156 -20.734 -2.141 1 92.81 85 ILE A O 1
ATOM 676 N N . THR A 1 86 ? -18.203 -20.547 -3.148 1 89.56 86 THR A N 1
ATOM 677 C CA . THR A 1 86 ? -17.953 -21.625 -4.086 1 89.56 86 THR A CA 1
ATOM 678 C C . THR A 1 86 ? -18.109 -21.156 -5.523 1 89.56 86 THR A C 1
ATOM 680 O O . THR A 1 86 ? -17.75 -21.875 -6.465 1 89.56 86 THR A O 1
ATOM 683 N N . THR A 1 87 ? -18.656 -20 -5.676 1 92.44 87 THR A N 1
ATOM 684 C CA . THR A 1 87 ? -18.875 -19.5 -7.023 1 92.44 87 THR A CA 1
ATOM 685 C C . THR A 1 87 ? -18.125 -18.188 -7.234 1 92.44 87 THR A C 1
ATOM 687 O O . THR A 1 87 ? -17.953 -17.406 -6.293 1 92.44 87 THR A O 1
ATOM 690 N N . TYR A 1 88 ? -17.812 -17.875 -8.43 1 92.94 88 TYR A N 1
ATOM 691 C CA . TYR A 1 88 ? -16.969 -16.75 -8.781 1 92.94 88 TYR A CA 1
ATOM 692 C C . TYR A 1 88 ? -17.703 -15.43 -8.578 1 92.94 88 TYR A C 1
ATOM 694 O O . TYR A 1 88 ? -17.094 -14.43 -8.195 1 92.94 88 TYR A O 1
ATOM 702 N N . ILE A 1 89 ? -18.969 -15.43 -8.797 1 94.5 89 ILE A N 1
ATOM 703 C CA . ILE A 1 89 ? -19.719 -14.188 -8.68 1 94.5 89 ILE A CA 1
ATOM 704 C C . ILE A 1 89 ? -19.641 -13.664 -7.242 1 94.5 89 ILE A C 1
ATOM 706 O O . ILE A 1 89 ? -19.578 -12.453 -7.016 1 94.5 89 ILE A O 1
ATOM 710 N N . TRP A 1 90 ? -19.625 -14.562 -6.289 1 95.31 90 TRP A N 1
ATOM 711 C CA . TRP A 1 90 ? -19.531 -14.164 -4.887 1 95.31 90 TRP A CA 1
ATOM 712 C C . TRP A 1 90 ? -18.141 -13.633 -4.566 1 95.31 90 TRP A C 1
ATOM 714 O O . TRP A 1 90 ? -17.984 -12.773 -3.691 1 95.31 90 TRP A O 1
ATOM 724 N N . VAL A 1 91 ? -17.172 -14.133 -5.285 1 94.5 91 VAL A N 1
ATOM 725 C CA . VAL A 1 91 ? -15.828 -13.594 -5.148 1 94.5 91 VAL A CA 1
ATOM 726 C C . VAL A 1 91 ? -15.805 -12.133 -5.582 1 94.5 91 VAL A C 1
ATOM 728 O O . VAL A 1 91 ? -15.266 -11.273 -4.879 1 94.5 91 VAL A O 1
ATOM 731 N N . LEU A 1 92 ? -16.438 -11.852 -6.664 1 95.56 92 LEU A N 1
ATOM 732 C CA . LEU A 1 92 ? -16.469 -10.492 -7.195 1 95.56 92 LEU A CA 1
ATOM 733 C C . LEU A 1 92 ? -17.219 -9.562 -6.242 1 95.56 92 LEU A C 1
ATOM 735 O O . LEU A 1 92 ? -16.797 -8.414 -6.039 1 95.56 92 LEU A O 1
ATOM 739 N N . LEU A 1 93 ? -18.25 -10.047 -5.648 1 97.19 93 LEU A N 1
ATOM 740 C CA . LEU A 1 93 ? -19.016 -9.234 -4.707 1 97.19 93 LEU A CA 1
ATOM 741 C C . LEU A 1 93 ? -18.188 -8.93 -3.461 1 97.19 93 LEU A C 1
ATOM 743 O O . LEU A 1 93 ? -18.203 -7.801 -2.959 1 97.19 93 LEU A O 1
ATOM 747 N N . LEU A 1 94 ? -17.531 -9.906 -2.988 1 97.19 94 LEU A N 1
ATOM 748 C CA . LEU A 1 94 ? -16.656 -9.688 -1.832 1 97.19 94 LEU A CA 1
ATOM 749 C C . LEU A 1 94 ? -15.523 -8.734 -2.174 1 97.19 94 LEU A C 1
ATOM 751 O O . LEU A 1 94 ? -15.117 -7.922 -1.338 1 97.19 94 LEU A O 1
ATOM 755 N N . GLN A 1 95 ? -15.062 -8.828 -3.402 1 96.25 95 GLN A N 1
ATOM 756 C CA . GLN A 1 95 ? -14.031 -7.902 -3.848 1 96.25 95 GLN A CA 1
ATOM 757 C C . GLN A 1 95 ? -14.547 -6.465 -3.852 1 96.25 95 GLN A C 1
ATOM 759 O O . GLN A 1 95 ? -13.812 -5.535 -3.52 1 96.25 95 GLN A O 1
ATOM 764 N N . MET A 1 96 ? -15.727 -6.32 -4.188 1 97.62 96 MET A N 1
ATOM 765 C CA . MET A 1 96 ? -16.328 -4.988 -4.172 1 97.62 96 MET A CA 1
ATOM 766 C C . MET A 1 96 ? -16.391 -4.441 -2.748 1 97.62 96 MET A C 1
ATOM 768 O O . MET A 1 96 ? -16.062 -3.279 -2.51 1 97.62 96 MET A O 1
ATOM 772 N N . ILE A 1 97 ? -16.828 -5.234 -1.846 1 98.25 97 ILE A N 1
ATOM 773 C CA . ILE A 1 97 ? -16.906 -4.84 -0.443 1 98.25 97 ILE A CA 1
ATOM 774 C C . ILE A 1 97 ? -15.5 -4.547 0.088 1 98.25 97 ILE A C 1
ATOM 776 O O . ILE A 1 97 ? -15.289 -3.553 0.787 1 98.25 97 ILE A O 1
ATOM 780 N N . MET A 1 98 ? -14.578 -5.363 -0.267 1 97.56 98 MET A N 1
ATOM 781 C CA . MET A 1 98 ? -13.195 -5.168 0.158 1 97.56 98 MET A CA 1
ATOM 782 C C . MET A 1 98 ? -12.641 -3.861 -0.393 1 97.56 98 MET A C 1
ATOM 784 O O . MET A 1 98 ? -11.867 -3.18 0.281 1 97.56 98 MET A O 1
ATOM 788 N N . GLY A 1 99 ? -13 -3.562 -1.631 1 97.56 99 GLY A N 1
ATOM 789 C CA . GLY A 1 99 ? -12.586 -2.291 -2.203 1 97.56 99 GLY A CA 1
ATOM 790 C C . GLY A 1 99 ? -13.102 -1.092 -1.431 1 97.56 99 GLY A C 1
ATOM 791 O O . GLY A 1 99 ? -12.367 -0.132 -1.196 1 97.56 99 GLY A O 1
ATOM 792 N N . LEU A 1 100 ? -14.297 -1.16 -1.042 1 97.94 100 LEU A N 1
ATOM 793 C CA . LEU A 1 100 ? -14.883 -0.109 -0.218 1 97.94 100 LEU A CA 1
ATOM 794 C C . LEU A 1 100 ? -14.156 0.009 1.115 1 97.94 100 LEU A C 1
ATOM 796 O O . LEU A 1 100 ? -13.828 1.113 1.553 1 97.94 100 LEU A O 1
ATOM 800 N N . CYS A 1 101 ? -13.922 -1.107 1.74 1 98.31 101 CYS A N 1
ATOM 801 C CA . CYS A 1 101 ? -13.219 -1.123 3.021 1 98.31 101 CYS A CA 1
ATOM 802 C C . CYS A 1 101 ? -11.797 -0.614 2.869 1 98.31 101 CYS A C 1
ATOM 804 O O . CYS A 1 101 ? -11.266 0.039 3.77 1 98.31 101 CYS A O 1
ATOM 806 N N . ASN A 1 102 ? -11.219 -0.886 1.749 1 97.12 102 ASN A N 1
ATOM 807 C CA . ASN A 1 102 ? -9.859 -0.421 1.475 1 97.12 102 ASN A CA 1
ATOM 808 C C . ASN A 1 102 ? -9.805 1.1 1.367 1 97.12 102 ASN A C 1
ATOM 810 O O . ASN A 1 102 ? -8.891 1.729 1.905 1 97.12 102 ASN A O 1
ATOM 814 N N . ALA A 1 103 ? -10.711 1.6 0.67 1 97.75 103 ALA A N 1
ATOM 815 C CA . ALA A 1 103 ? -10.773 3.057 0.58 1 97.75 103 ALA A CA 1
ATOM 816 C C . ALA A 1 103 ? -10.938 3.684 1.961 1 97.75 103 ALA A C 1
ATOM 818 O O . ALA A 1 103 ? -10.258 4.652 2.295 1 97.75 103 ALA A O 1
ATOM 819 N N . MET A 1 104 ? -11.859 3.105 2.75 1 97.88 104 MET A N 1
ATOM 820 C CA . MET A 1 104 ? -12.078 3.59 4.109 1 97.88 104 MET A CA 1
ATOM 821 C C . MET A 1 104 ? -10.781 3.539 4.918 1 97.88 104 MET A C 1
ATOM 823 O O . MET A 1 104 ? -10.453 4.492 5.629 1 97.88 104 MET A O 1
ATOM 827 N N . GLN A 1 105 ? -10.125 2.49 4.785 1 97.62 105 GLN A N 1
ATOM 828 C CA . GLN A 1 105 ? -8.906 2.268 5.562 1 97.62 105 GLN A CA 1
ATOM 829 C C . GLN A 1 105 ? -7.801 3.221 5.129 1 97.62 105 GLN A C 1
ATOM 831 O O . GLN A 1 105 ? -7.191 3.896 5.961 1 97.62 105 GLN A O 1
ATOM 836 N N . ARG A 1 106 ? -7.551 3.332 3.865 1 96.38 106 ARG A N 1
ATOM 837 C CA . ARG A 1 106 ? -6.43 4.105 3.342 1 96.38 106 ARG A CA 1
ATOM 838 C C . ARG A 1 106 ? -6.641 5.598 3.564 1 96.38 106 ARG A C 1
ATOM 840 O O . ARG A 1 106 ? -5.723 6.309 3.973 1 96.38 106 ARG A O 1
ATOM 847 N N . MET A 1 107 ? -7.789 6.031 3.324 1 96.5 107 MET A N 1
ATOM 848 C CA . MET A 1 107 ? -8.078 7.453 3.51 1 96.5 107 MET A CA 1
ATOM 849 C C . MET A 1 107 ? -8.039 7.828 4.988 1 96.5 107 MET A C 1
ATOM 851 O O . MET A 1 107 ? -7.465 8.852 5.355 1 96.5 107 MET A O 1
ATOM 855 N N . SER A 1 108 ? -8.617 6.984 5.82 1 96.75 108 SER A N 1
ATOM 856 C CA . SER A 1 108 ? -8.609 7.25 7.254 1 96.75 108 SER A CA 1
ATOM 857 C C . SER A 1 108 ? -7.188 7.266 7.805 1 96.75 108 SER A C 1
ATOM 859 O O . SER A 1 108 ? -6.84 8.125 8.617 1 96.75 108 SER A O 1
ATOM 861 N N . GLU A 1 109 ? -6.418 6.336 7.348 1 95.5 109 GLU A N 1
ATOM 862 C CA . GLU A 1 109 ? -5.027 6.246 7.781 1 95.5 109 GLU A CA 1
ATOM 863 C C . GLU A 1 109 ? -4.262 7.523 7.445 1 95.5 109 GLU A C 1
ATOM 865 O O . GLU A 1 109 ? -3.551 8.07 8.289 1 95.5 109 GLU A O 1
ATOM 870 N N . ARG A 1 110 ? -4.445 8.016 6.27 1 94.06 110 ARG A N 1
ATOM 871 C CA . ARG A 1 110 ? -3.729 9.203 5.812 1 94.06 110 ARG A CA 1
ATOM 872 C C . ARG A 1 110 ? -4.184 10.445 6.57 1 94.06 110 ARG A C 1
ATOM 874 O O . ARG A 1 110 ? -3.359 11.273 6.957 1 94.06 110 ARG A O 1
ATOM 881 N N . VAL A 1 111 ? -5.43 10.555 6.812 1 94.06 111 VAL A N 1
ATOM 882 C CA . VAL A 1 111 ? -5.969 11.703 7.535 1 94.06 111 VAL A CA 1
ATOM 883 C C . VAL A 1 111 ? -5.469 11.688 8.977 1 94.06 111 VAL A C 1
ATOM 885 O O . VAL A 1 111 ? -4.988 12.695 9.492 1 94.06 111 VAL A O 1
ATOM 888 N N . LEU A 1 112 ? -5.512 10.547 9.602 1 93.75 112 LEU A N 1
ATOM 889 C CA . LEU A 1 112 ? -5.137 10.445 11.008 1 93.75 112 LEU A CA 1
ATOM 890 C C . LEU A 1 112 ? -3.635 10.633 11.18 1 93.75 112 LEU A C 1
ATOM 892 O O . LEU A 1 112 ? -3.193 11.25 12.148 1 93.75 112 LEU A O 1
ATOM 896 N N . LEU A 1 113 ? -2.869 10.109 10.258 1 93.38 113 LEU A N 1
ATOM 897 C CA . LEU A 1 113 ? -1.428 10.32 10.312 1 93.38 113 LEU A CA 1
ATOM 898 C C . LEU A 1 113 ? -1.095 11.805 10.211 1 93.38 113 LEU A C 1
ATOM 900 O O . LEU A 1 113 ? -0.239 12.305 10.945 1 93.38 113 LEU A O 1
ATOM 904 N N . ALA A 1 114 ? -1.802 12.477 9.312 1 91.94 114 ALA A N 1
ATOM 905 C CA . ALA A 1 114 ? -1.594 13.914 9.148 1 91.94 114 ALA A CA 1
ATOM 906 C C . ALA A 1 114 ? -2.01 14.672 10.406 1 91.94 114 ALA A C 1
ATOM 908 O O . ALA A 1 114 ? -1.326 15.609 10.828 1 91.94 114 ALA A O 1
ATOM 909 N N . ASP A 1 115 ? -3.057 14.227 11.023 1 90.62 115 ASP A N 1
ATOM 910 C CA . ASP A 1 115 ? -3.584 14.898 12.203 1 90.62 115 ASP A CA 1
ATOM 911 C C . ASP A 1 115 ? -2.688 14.672 13.422 1 90.62 115 ASP A C 1
ATOM 913 O O . ASP A 1 115 ? -2.566 15.539 14.281 1 90.62 115 ASP A O 1
ATOM 917 N N . PHE A 1 116 ? -2.043 13.555 13.445 1 91.44 116 PHE A N 1
ATOM 918 C CA . PHE A 1 116 ? -1.283 13.188 14.633 1 91.44 116 PHE A CA 1
ATOM 919 C C . PHE A 1 116 ? 0.166 13.641 14.508 1 91.44 116 PHE A C 1
ATOM 921 O O . PHE A 1 116 ? 0.99 13.344 15.375 1 91.44 116 PHE A O 1
ATOM 928 N N . THR A 1 117 ? 0.427 14.32 13.445 1 91.75 117 THR A N 1
ATOM 929 C CA . THR A 1 117 ? 1.781 14.828 13.258 1 91.75 117 THR A CA 1
ATOM 930 C C . THR A 1 117 ? 1.765 16.344 13.062 1 91.75 117 THR A C 1
ATOM 932 O O . THR A 1 117 ? 0.732 16.922 12.711 1 91.75 117 THR A O 1
ATOM 935 N N . GLU A 1 118 ? 2.918 16.953 13.398 1 90.25 1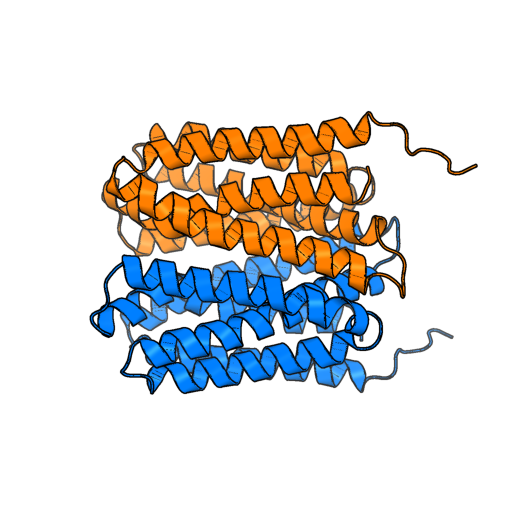18 GLU A N 1
ATOM 936 C CA . GLU A 1 118 ? 3.057 18.391 13.297 1 90.25 118 GLU A CA 1
ATOM 937 C C . GLU A 1 118 ? 3.949 18.781 12.125 1 90.25 118 GLU A C 1
ATOM 939 O O . GLU A 1 118 ? 4.98 18.141 11.883 1 90.25 118 GLU A O 1
ATOM 944 N N . PRO A 1 119 ? 3.443 19.781 11.477 1 87.31 119 PRO A N 1
ATOM 945 C CA . PRO A 1 119 ? 4.281 20.234 10.367 1 87.31 119 PRO A CA 1
ATOM 946 C C . PRO A 1 119 ? 5.727 20.5 10.789 1 87.31 119 PRO A C 1
ATOM 948 O O . PRO A 1 119 ? 5.965 21.109 11.844 1 87.31 119 PRO A O 1
ATOM 951 N N . GLY A 1 120 ? 6.625 19.984 10.047 1 88.12 120 GLY A N 1
ATOM 952 C CA . GLY A 1 120 ? 8.039 20.188 10.336 1 88.12 120 GLY A CA 1
ATOM 953 C C . GLY A 1 120 ? 8.594 19.172 11.312 1 88.12 120 GLY A C 1
ATOM 954 O O . GLY A 1 120 ? 9.805 19.125 11.547 1 88.12 120 GLY A O 1
ATOM 955 N N . LYS A 1 121 ? 7.773 18.422 11.938 1 90.31 121 LYS A N 1
ATOM 956 C CA . LYS A 1 121 ? 8.211 17.391 12.883 1 90.31 121 LYS A CA 1
ATOM 957 C C . LYS A 1 121 ? 7.523 16.062 12.609 1 90.31 121 LYS A C 1
ATOM 959 O O . LYS A 1 121 ? 7.105 15.375 13.539 1 90.31 121 LYS A O 1
ATOM 964 N N . ARG A 1 122 ? 7.363 15.727 11.359 1 93.06 122 ARG A N 1
ATOM 965 C CA . ARG A 1 122 ? 6.594 14.547 10.984 1 93.06 122 ARG A CA 1
ATOM 966 C C . ARG A 1 122 ? 7.504 13.328 10.828 1 93.06 122 ARG A C 1
ATOM 968 O O . ARG A 1 122 ? 7.055 12.195 10.969 1 93.06 122 ARG A O 1
ATOM 975 N N . GLY A 1 123 ? 8.719 13.617 10.523 1 92.81 123 GLY A N 1
ATOM 976 C CA . GLY A 1 123 ? 9.641 12.578 10.086 1 92.81 123 GLY A CA 1
ATOM 977 C C . GLY A 1 123 ? 9.734 11.422 11.07 1 92.81 123 GLY A C 1
ATOM 978 O O . GLY A 1 123 ? 9.547 10.266 10.688 1 92.81 123 GLY A O 1
ATOM 979 N N . LYS A 1 124 ? 9.898 11.719 12.281 1 93.38 124 LYS A N 1
ATOM 980 C CA . LYS A 1 124 ? 10.102 10.68 13.297 1 93.38 124 LYS A CA 1
ATOM 981 C C . LYS A 1 124 ? 8.844 9.836 13.484 1 93.38 124 LYS A C 1
ATOM 983 O O . LYS A 1 124 ? 8.914 8.609 13.539 1 93.38 124 LYS A O 1
ATOM 988 N N . ALA A 1 125 ? 7.73 10.5 13.555 1 93.81 125 ALA A N 1
ATOM 989 C CA . ALA A 1 125 ? 6.469 9.789 13.75 1 93.81 125 ALA A CA 1
ATOM 990 C C . ALA A 1 125 ? 6.133 8.93 12.539 1 93.81 125 ALA A C 1
ATOM 992 O O . ALA A 1 125 ? 5.75 7.762 12.688 1 93.81 125 ALA A O 1
ATOM 993 N N . ILE A 1 126 ? 6.344 9.438 11.438 1 95.25 126 ILE A N 1
ATOM 994 C CA . ILE A 1 126 ? 6.035 8.711 10.203 1 95.25 126 ILE A CA 1
ATOM 995 C C . ILE A 1 126 ? 7.047 7.59 10 1 95.25 126 ILE A C 1
ATOM 997 O O . ILE A 1 126 ? 6.691 6.508 9.523 1 95.25 126 ILE A O 1
ATOM 1001 N N . GLY A 1 127 ? 8.266 7.859 10.305 1 95.75 127 GLY A N 1
ATOM 1002 C CA . GLY A 1 127 ? 9.273 6.812 10.234 1 95.75 127 GLY A CA 1
ATOM 1003 C C . GLY A 1 127 ? 8.969 5.633 11.133 1 95.75 127 GLY A C 1
ATOM 1004 O O . GLY A 1 127 ? 9.109 4.477 10.727 1 95.75 127 GLY A O 1
ATOM 1005 N N . ASN A 1 128 ? 8.57 5.895 12.305 1 95.31 128 ASN A N 1
ATOM 1006 C CA . ASN A 1 128 ? 8.188 4.836 13.234 1 95.31 128 ASN A CA 1
ATOM 1007 C C . ASN A 1 128 ? 6.973 4.062 12.727 1 95.31 128 ASN A C 1
ATOM 1009 O O . ASN A 1 128 ? 6.93 2.836 12.812 1 95.31 128 ASN A O 1
ATOM 1013 N N . TYR A 1 129 ? 6.059 4.793 12.266 1 96.5 129 TYR A N 1
ATOM 1014 C CA . TYR A 1 129 ? 4.875 4.172 11.672 1 96.5 129 TYR A CA 1
ATOM 1015 C C . TYR A 1 129 ? 5.266 3.227 10.547 1 96.5 129 TYR A C 1
ATOM 1017 O O . TYR A 1 129 ? 4.816 2.078 10.508 1 96.5 129 TYR A O 1
ATOM 1025 N N . HIS A 1 130 ? 6.086 3.676 9.68 1 96.19 130 HIS A N 1
ATOM 1026 C CA . HIS A 1 130 ? 6.496 2.873 8.539 1 96.19 130 HIS A CA 1
ATOM 1027 C C . HIS A 1 130 ? 7.316 1.664 8.977 1 96.19 130 HIS A C 1
ATOM 1029 O O . HIS A 1 130 ? 7.195 0.582 8.398 1 96.19 130 HIS A O 1
ATOM 1035 N N . PHE A 1 131 ? 8.094 1.849 9.922 1 97 131 PHE A N 1
ATOM 1036 C CA . PHE A 1 131 ? 8.891 0.735 10.422 1 97 131 PHE A CA 1
ATOM 1037 C C . PHE A 1 131 ? 7.996 -0.423 10.852 1 97 131 PHE A C 1
ATOM 1039 O O . PHE A 1 131 ? 8.172 -1.552 10.383 1 97 131 PHE A O 1
ATOM 1046 N N . TRP A 1 132 ? 7.086 -0.13 11.602 1 96.75 132 TRP A N 1
ATOM 1047 C CA . TRP A 1 132 ? 6.242 -1.176 12.18 1 96.75 132 TRP A CA 1
ATOM 1048 C C . TRP A 1 132 ? 5.344 -1.798 11.117 1 96.75 132 TRP A C 1
ATOM 1050 O O . TRP A 1 132 ? 5.18 -3.02 11.07 1 96.75 132 TRP A O 1
ATOM 1060 N N . THR A 1 133 ? 4.77 -0.974 10.281 1 96.31 133 THR A N 1
ATOM 1061 C CA . THR A 1 133 ? 3.887 -1.52 9.258 1 96.31 133 THR A CA 1
ATOM 1062 C C . THR A 1 133 ? 4.68 -2.328 8.234 1 96.31 133 THR A C 1
ATOM 1064 O O . THR A 1 133 ? 4.207 -3.357 7.75 1 96.31 133 THR A O 1
ATOM 1067 N N . SER A 1 134 ? 5.867 -1.888 7.949 1 96.19 134 SER A N 1
ATOM 1068 C CA . SER A 1 134 ? 6.719 -2.641 7.035 1 96.19 134 SER A CA 1
ATOM 1069 C C . SER A 1 134 ? 7.18 -3.953 7.66 1 96.19 134 SER A C 1
ATOM 1071 O O . SER A 1 134 ? 7.168 -4.996 7.004 1 96.19 134 SER A O 1
ATOM 1073 N N . ALA A 1 135 ? 7.582 -3.918 8.852 1 95.12 135 ALA A N 1
ATOM 1074 C CA . ALA A 1 135 ? 7.965 -5.133 9.562 1 95.12 135 ALA A CA 1
ATOM 1075 C C . ALA A 1 135 ? 6.801 -6.121 9.625 1 95.12 135 ALA A C 1
ATOM 1077 O O . ALA A 1 135 ? 6.98 -7.316 9.375 1 95.12 135 ALA A O 1
ATOM 1078 N N . ALA A 1 136 ? 5.68 -5.594 9.953 1 95.12 136 ALA A N 1
ATOM 1079 C CA . ALA A 1 136 ? 4.488 -6.434 10.008 1 95.12 136 ALA A CA 1
ATOM 1080 C C . ALA A 1 136 ? 4.223 -7.102 8.664 1 95.12 136 ALA A C 1
ATOM 1082 O O . ALA A 1 136 ? 3.846 -8.273 8.609 1 95.12 136 ALA A O 1
ATOM 1083 N N . SER A 1 137 ? 4.402 -6.379 7.621 1 92.44 137 SER A N 1
ATOM 1084 C CA . SER A 1 137 ? 4.172 -6.926 6.289 1 92.44 137 SER A CA 1
ATOM 1085 C C . SER A 1 137 ? 5.141 -8.062 5.984 1 92.44 137 SER A C 1
ATOM 1087 O O . SER A 1 137 ? 4.746 -9.086 5.414 1 92.44 137 SER A O 1
ATOM 1089 N N . GLY A 1 138 ? 6.375 -7.844 6.289 1 89.5 138 GLY A N 1
ATOM 1090 C CA . GLY A 1 138 ? 7.344 -8.914 6.098 1 89.5 138 GLY A CA 1
ATOM 1091 C C . GLY A 1 138 ? 7.004 -10.172 6.875 1 89.5 138 GLY A C 1
ATOM 1092 O O . GLY A 1 138 ? 7.074 -11.281 6.336 1 89.5 138 GLY A O 1
ATOM 1093 N N . PHE A 1 139 ? 6.637 -10.023 8.062 1 90.94 139 PHE A N 1
ATOM 1094 C CA . PHE A 1 139 ? 6.262 -11.148 8.906 1 90.94 139 PHE A CA 1
ATOM 1095 C C . PHE A 1 139 ? 5.008 -11.836 8.375 1 90.94 139 PHE A C 1
ATOM 1097 O O . PHE A 1 139 ? 4.867 -13.055 8.477 1 90.94 139 PHE A O 1
ATOM 1104 N N . ALA A 1 140 ? 4.152 -11.047 7.863 1 89.38 140 ALA A N 1
ATOM 1105 C CA . ALA A 1 140 ? 2.893 -11.586 7.355 1 89.38 140 ALA A CA 1
ATOM 1106 C C . ALA A 1 140 ? 3.139 -12.594 6.242 1 89.38 140 ALA A C 1
ATOM 1108 O O . ALA A 1 140 ? 2.539 -13.672 6.227 1 89.38 140 ALA A O 1
ATOM 1109 N N . VAL A 1 141 ? 3.973 -12.242 5.355 1 81.88 141 VAL A N 1
ATOM 1110 C CA . VAL A 1 141 ? 4.242 -13.094 4.199 1 81.88 141 VAL A CA 1
ATOM 1111 C C . VAL A 1 141 ? 4.93 -14.383 4.652 1 81.88 141 VAL A C 1
ATOM 1113 O O . VAL A 1 141 ? 4.602 -15.469 4.172 1 81.88 141 VAL A O 1
ATOM 1116 N N . ILE A 1 142 ? 5.828 -14.242 5.621 1 83.12 142 ILE A N 1
ATOM 1117 C CA . ILE A 1 142 ? 6.539 -15.398 6.148 1 83.12 142 ILE A CA 1
ATOM 1118 C C . ILE A 1 142 ? 5.559 -16.328 6.859 1 83.12 142 ILE A C 1
ATOM 1120 O O . ILE A 1 142 ? 5.531 -17.531 6.598 1 83.12 142 ILE A O 1
ATOM 1124 N N . ILE A 1 143 ? 4.734 -15.805 7.684 1 84.25 143 ILE A N 1
ATOM 1125 C CA . ILE A 1 143 ? 3.764 -16.594 8.438 1 84.25 143 ILE A CA 1
ATOM 1126 C C . ILE A 1 143 ? 2.754 -17.219 7.484 1 84.25 143 ILE A C 1
ATOM 1128 O O . ILE A 1 143 ? 2.393 -18.391 7.637 1 84.25 143 ILE A O 1
ATOM 1132 N N . GLY A 1 144 ? 2.287 -16.438 6.562 1 83.19 144 GLY A N 1
ATOM 1133 C CA . GLY A 1 144 ? 1.365 -16.969 5.574 1 83.19 144 GLY A CA 1
ATOM 1134 C C . GLY A 1 144 ? 1.926 -18.156 4.816 1 83.19 144 GLY A C 1
ATOM 1135 O O . GLY A 1 144 ? 1.23 -19.156 4.617 1 83.19 144 GLY A O 1
ATOM 1136 N N . GLY A 1 145 ? 3.139 -18.109 4.371 1 76.12 145 GLY A N 1
ATOM 11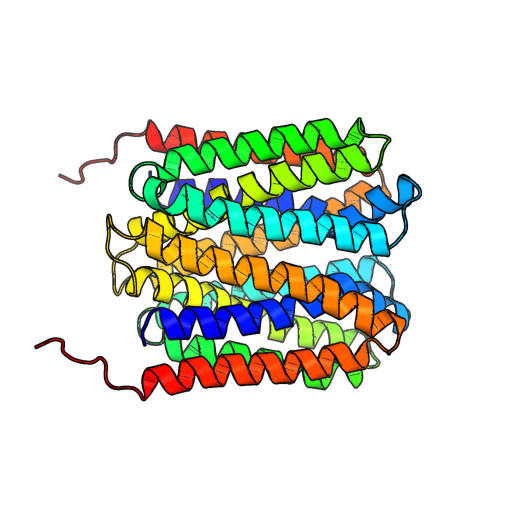37 C CA . GLY A 1 145 ? 3.775 -19.203 3.668 1 76.12 145 GLY A CA 1
ATOM 1138 C C . GLY A 1 145 ? 3.906 -20.453 4.516 1 76.12 145 GLY A C 1
ATOM 1139 O O . GLY A 1 145 ? 3.635 -21.562 4.047 1 76.12 145 GLY A O 1
ATOM 1140 N N . LEU A 1 146 ? 4.355 -20.25 5.727 1 79.5 146 LEU A N 1
ATOM 1141 C CA . LEU A 1 146 ? 4.52 -21.375 6.641 1 79.5 146 LEU A CA 1
ATOM 1142 C C . LEU A 1 146 ? 3.182 -22.062 6.91 1 79.5 146 LEU A C 1
ATOM 1144 O O . LEU A 1 146 ? 3.113 -23.281 7 1 79.5 146 LEU A O 1
ATOM 1148 N N . LEU A 1 147 ? 2.15 -21.312 7.008 1 82.38 147 LEU A N 1
ATOM 1149 C CA . LEU A 1 147 ? 0.841 -21.859 7.34 1 82.38 147 LEU A CA 1
ATOM 1150 C C . LEU A 1 147 ? 0.236 -22.594 6.145 1 82.38 147 LEU A C 1
ATOM 1152 O O . LEU A 1 147 ? -0.427 -23.625 6.309 1 82.38 147 LEU A O 1
ATOM 1156 N N . ILE A 1 148 ? 0.473 -22.109 5.004 1 76.75 148 ILE A N 1
ATOM 1157 C CA . ILE A 1 148 ? -0.084 -22.719 3.803 1 76.75 148 ILE A CA 1
ATOM 1158 C C . ILE A 1 148 ? 0.57 -24.078 3.568 1 76.75 148 ILE A C 1
ATOM 1160 O O . ILE A 1 148 ? -0.07 -25.016 3.064 1 76.75 148 ILE A O 1
ATOM 1164 N N . ASP A 1 149 ? 1.83 -24.203 3.867 1 76.19 149 ASP A N 1
ATOM 1165 C CA . ASP A 1 149 ? 2.537 -25.469 3.691 1 76.19 149 ASP A CA 1
ATOM 1166 C C . ASP A 1 149 ? 1.936 -26.562 4.57 1 76.19 149 ASP A C 1
ATOM 1168 O O . ASP A 1 149 ? 1.941 -27.734 4.203 1 76.19 149 ASP A O 1
ATOM 1172 N N . TRP A 1 150 ? 1.446 -26.094 5.652 1 77.19 150 TRP A N 1
ATOM 1173 C CA . TRP A 1 150 ? 1.017 -27.109 6.625 1 77.19 150 TRP A CA 1
ATOM 1174 C C . TRP A 1 150 ? -0.504 -27.203 6.66 1 77.19 150 TRP A C 1
ATOM 1176 O O . TRP A 1 150 ? -1.053 -28.234 7.078 1 77.19 150 TRP A O 1
ATOM 1186 N N . LEU A 1 151 ? -1.004 -26.094 6.254 1 78.62 151 LEU A N 1
ATOM 1187 C CA . LEU A 1 151 ? -2.457 -26.031 6.375 1 78.62 151 LEU A CA 1
ATOM 1188 C C . LEU A 1 151 ? -3.096 -25.562 5.07 1 78.62 151 LEU A C 1
ATOM 1190 O O . LEU A 1 151 ? -2.426 -25.5 4.039 1 78.62 151 LEU A O 1
ATOM 1194 N N . THR A 1 152 ? -4.395 -25.406 5.129 1 79 152 THR A N 1
ATOM 1195 C CA . THR A 1 152 ? -5.125 -24.922 3.961 1 79 152 THR A CA 1
ATOM 1196 C C . THR A 1 152 ? -5.203 -23.391 3.961 1 79 152 THR A C 1
ATOM 1198 O O . THR A 1 152 ? -4.945 -22.75 4.984 1 79 152 THR A O 1
ATOM 1201 N N . ILE A 1 153 ? -5.527 -22.828 2.908 1 82.88 153 ILE A N 1
ATOM 1202 C CA . ILE A 1 153 ? -5.648 -21.375 2.729 1 82.88 153 ILE A CA 1
ATOM 1203 C C . ILE A 1 153 ? -6.809 -20.859 3.566 1 82.88 153 ILE A C 1
ATOM 1205 O O . ILE A 1 153 ? -6.836 -19.672 3.924 1 82.88 153 ILE A O 1
ATOM 1209 N N . ASP A 1 154 ? -7.73 -21.703 3.992 1 88.75 154 ASP A N 1
ATOM 1210 C CA . ASP A 1 154 ? -8.891 -21.281 4.777 1 88.75 154 ASP A CA 1
ATOM 1211 C C . ASP A 1 154 ? -8.469 -20.766 6.152 1 88.75 154 ASP A C 1
ATOM 1213 O O . ASP A 1 154 ? -9.07 -19.844 6.684 1 88.75 154 ASP A O 1
ATOM 1217 N N . VAL A 1 155 ? -7.473 -21.312 6.664 1 90.38 155 VAL A N 1
ATOM 1218 C CA . VAL A 1 155 ? -6.996 -20.922 7.988 1 90.38 155 VAL A CA 1
ATOM 1219 C C . VAL A 1 155 ? -6.426 -19.5 7.934 1 90.38 155 VAL A C 1
ATOM 1221 O O . VAL A 1 155 ? -6.562 -18.734 8.891 1 90.38 155 VAL A O 1
ATOM 1224 N N . LEU A 1 156 ? -5.844 -19.141 6.836 1 91.19 156 LEU A N 1
ATOM 1225 C CA . LEU A 1 156 ? -5.289 -17.797 6.672 1 91.19 156 LEU A CA 1
ATOM 1226 C C . LEU A 1 156 ? -6.395 -16.75 6.684 1 91.19 156 LEU A C 1
ATOM 1228 O O . LEU A 1 156 ? -6.223 -15.672 7.258 1 91.19 156 LEU A O 1
ATOM 1232 N N . PHE A 1 157 ? -7.484 -17.141 6.125 1 94.88 157 PHE A N 1
ATOM 1233 C CA . PHE A 1 157 ? -8.609 -16.219 6.102 1 94.88 157 PHE A CA 1
ATOM 1234 C C . PHE A 1 157 ? -9.148 -15.977 7.508 1 94.88 157 PHE A C 1
ATOM 1236 O O . PHE A 1 157 ? -9.383 -14.828 7.902 1 94.88 157 PHE A O 1
ATOM 1243 N N . TYR A 1 158 ? -9.25 -17 8.242 1 95.88 158 TYR A N 1
ATOM 1244 C CA . TYR A 1 158 ? -9.789 -16.875 9.594 1 95.88 158 TYR A CA 1
ATOM 1245 C C . TYR A 1 158 ? -8.82 -16.125 10.5 1 95.88 158 TYR A C 1
ATOM 1247 O O . TYR A 1 158 ? -9.227 -15.289 11.305 1 95.88 158 TYR A O 1
ATOM 1255 N N . LEU A 1 159 ? -7.594 -16.438 10.367 1 95.5 159 LEU A N 1
ATOM 1256 C CA . LEU A 1 159 ? -6.582 -15.727 11.148 1 95.5 159 LEU A CA 1
ATOM 1257 C C . LEU A 1 159 ? -6.57 -14.242 10.812 1 95.5 159 LEU A C 1
ATOM 1259 O O . LEU A 1 159 ? -6.465 -13.391 11.703 1 95.5 159 LEU A O 1
ATOM 1263 N N . SER A 1 160 ? -6.637 -13.953 9.555 1 96.31 160 SER A N 1
ATOM 1264 C CA . SER A 1 160 ? -6.695 -12.555 9.125 1 96.31 160 SER A CA 1
ATOM 1265 C C . SER A 1 160 ? -7.914 -11.852 9.703 1 96.31 160 SER A C 1
ATOM 1267 O O . SER A 1 160 ? -7.832 -10.688 10.109 1 96.31 160 SER A O 1
ATOM 1269 N N . ALA A 1 161 ? -9.016 -12.547 9.758 1 98.06 161 ALA A N 1
ATOM 1270 C CA . ALA A 1 161 ? -10.227 -11.969 10.328 1 98.06 161 ALA A CA 1
ATOM 1271 C C . ALA A 1 161 ? -10.008 -11.555 11.773 1 98.06 161 ALA A C 1
ATOM 1273 O O . ALA A 1 161 ? -10.391 -10.453 12.18 1 98.06 161 ALA A O 1
ATOM 1274 N N . VAL A 1 162 ? -9.391 -12.383 12.5 1 98.25 162 VAL A N 1
ATOM 1275 C CA . VAL A 1 162 ? -9.117 -12.109 13.906 1 98.25 162 VAL A CA 1
ATOM 1276 C C . VAL A 1 162 ? -8.227 -10.875 14.031 1 98.25 162 VAL A C 1
ATOM 1278 O O . VAL A 1 162 ? -8.469 -10.008 14.875 1 98.25 162 VAL A O 1
ATOM 1281 N N . LEU A 1 163 ? -7.254 -10.797 13.227 1 98.25 163 LEU A N 1
ATOM 1282 C CA . LEU A 1 163 ? -6.312 -9.68 13.273 1 98.25 163 LEU A CA 1
ATOM 1283 C C . LEU A 1 163 ? -7.004 -8.367 12.906 1 98.25 163 LEU A C 1
ATOM 1285 O O . LEU A 1 163 ? -6.727 -7.328 13.5 1 98.25 163 LEU A O 1
ATOM 1289 N N . TYR A 1 164 ? -7.883 -8.406 11.938 1 98.38 164 TYR A N 1
ATOM 1290 C CA . TYR A 1 164 ? -8.633 -7.211 11.578 1 98.38 164 TYR A CA 1
ATOM 1291 C C . TYR A 1 164 ? -9.508 -6.742 12.734 1 98.38 164 TYR A C 1
ATOM 1293 O O . TYR A 1 164 ? -9.602 -5.543 13 1 98.38 164 TYR A O 1
ATOM 1301 N N . VAL A 1 165 ? -10.094 -7.707 13.414 1 98.56 165 VAL A N 1
ATOM 1302 C CA . VAL A 1 165 ? -10.922 -7.363 14.562 1 98.56 165 VAL A CA 1
ATOM 1303 C C . VAL A 1 165 ? -10.055 -6.723 15.648 1 98.56 165 VAL A C 1
ATOM 1305 O O . VAL A 1 165 ? -10.43 -5.703 16.234 1 98.56 165 VAL A O 1
ATOM 1308 N N . TRP A 1 166 ? -8.914 -7.273 15.844 1 98 166 TRP A N 1
ATOM 1309 C CA . TRP A 1 166 ? -8.008 -6.707 16.828 1 98 166 TRP A CA 1
ATOM 1310 C C . TRP A 1 166 ? -7.57 -5.305 16.438 1 98 166 TRP A C 1
ATOM 1312 O O . TRP A 1 166 ? -7.398 -4.434 17.281 1 98 166 TRP A O 1
ATOM 1322 N N . GLY A 1 167 ? -7.309 -5.152 15.133 1 97.44 167 GLY A N 1
ATOM 1323 C CA . GLY A 1 167 ? -6.984 -3.818 14.656 1 97.44 167 GLY A CA 1
ATOM 1324 C C . GLY A 1 167 ? -8.078 -2.805 14.922 1 97.44 167 GLY A C 1
ATOM 1325 O O . GLY A 1 167 ? -7.801 -1.662 15.289 1 97.44 167 GLY A O 1
ATOM 1326 N N . SER A 1 168 ? -9.289 -3.25 14.766 1 97.12 168 SER A N 1
ATOM 1327 C CA . SER A 1 168 ? -10.422 -2.371 15.023 1 97.12 168 SER A CA 1
ATOM 1328 C C . SER A 1 168 ? -10.555 -2.047 16.5 1 97.12 168 SER A C 1
ATOM 1330 O O . SER A 1 168 ? -10.898 -0.922 16.875 1 97.12 168 SER A O 1
ATOM 1332 N N . LEU A 1 169 ? -10.312 -2.986 17.344 1 96.06 169 LEU A N 1
ATOM 1333 C CA . LEU A 1 169 ? -10.391 -2.795 18.797 1 96.06 169 LEU A CA 1
ATOM 1334 C C . LEU A 1 169 ? -9.336 -1.796 19.266 1 96.06 169 LEU A C 1
ATOM 1336 O O . LEU A 1 169 ? -9.586 -1.011 20.172 1 96.06 169 LEU A O 1
ATOM 1340 N N . ALA A 1 170 ? -8.188 -1.87 18.641 1 94.75 170 ALA A N 1
ATOM 1341 C CA . ALA A 1 170 ? -7.133 -0.93 19 1 94.75 170 ALA A CA 1
ATOM 1342 C C . ALA A 1 170 ? -7.559 0.509 18.734 1 94.75 170 ALA A C 1
ATOM 1344 O O . ALA A 1 170 ? -7.297 1.404 19.531 1 94.75 170 ALA A O 1
ATOM 1345 N N . VAL A 1 171 ? -8.203 0.746 17.641 1 92.81 171 VAL A N 1
ATOM 1346 C CA . VAL A 1 171 ? -8.68 2.086 17.312 1 92.81 171 VAL A CA 1
ATOM 1347 C C . VAL A 1 171 ? -9.797 2.486 18.281 1 92.81 171 VAL A C 1
ATOM 1349 O O . VAL A 1 171 ? -9.836 3.623 18.75 1 92.81 171 VAL A O 1
ATOM 1352 N N . TRP A 1 172 ? -10.672 1.568 18.531 1 91.75 172 TRP A N 1
ATOM 1353 C CA . TRP A 1 172 ? -11.797 1.826 19.422 1 91.75 172 TRP A CA 1
ATOM 1354 C C . TRP A 1 172 ? -11.305 2.217 20.828 1 91.75 172 TRP A C 1
ATOM 1356 O O . TRP A 1 172 ? -11.852 3.139 21.438 1 91.75 172 TRP A O 1
ATOM 1366 N N . ARG A 1 173 ? -10.328 1.592 21.297 1 87.88 173 ARG A N 1
ATOM 1367 C CA . ARG A 1 173 ? -9.766 1.883 22.609 1 87.88 173 ARG A CA 1
ATOM 1368 C C . ARG A 1 173 ? -9.133 3.271 22.641 1 87.88 173 ARG A C 1
ATOM 1370 O O . ARG A 1 173 ? -9.164 3.949 23.672 1 87.88 173 ARG A O 1
ATOM 1377 N N . SER A 1 174 ? -8.617 3.689 21.547 1 84.56 174 SER A N 1
ATOM 1378 C CA . SER A 1 174 ? -7.992 5.004 21.469 1 84.56 174 SER A CA 1
ATOM 1379 C C . SER A 1 174 ? -9.031 6.117 21.562 1 84.56 174 SER A C 1
ATOM 1381 O O . SER A 1 174 ? -8.719 7.234 21.984 1 84.56 174 SER A O 1
ATOM 1383 N N . ILE A 1 175 ? -10.172 5.875 21.062 1 77.94 175 ILE A N 1
ATOM 1384 C CA . ILE A 1 175 ? -11.25 6.855 21.141 1 77.94 175 ILE A CA 1
ATOM 1385 C C . ILE A 1 175 ? -11.711 7.004 22.594 1 77.94 175 ILE A C 1
ATOM 1387 O O . ILE A 1 175 ? -12.016 8.109 23.047 1 77.94 175 ILE A O 1
ATOM 1391 N N . GLN A 1 176 ? -11.734 5.945 23.297 1 72.31 176 GLN A N 1
ATOM 1392 C CA . GLN A 1 176 ? -12.227 5.941 24.672 1 72.31 176 GLN A CA 1
ATOM 1393 C C . GLN A 1 176 ? -11.211 6.57 25.625 1 72.31 176 GLN A C 1
ATOM 1395 O O . GLN A 1 176 ? -11.57 7.062 26.703 1 72.31 176 GLN A O 1
ATOM 1400 N N . LEU A 1 177 ? -9.969 6.496 25.234 1 61.34 177 LEU A N 1
ATOM 1401 C CA . LEU A 1 177 ? -8.953 7.027 26.141 1 61.34 177 LEU A CA 1
ATOM 1402 C C . LEU A 1 177 ? -8.859 8.547 26.016 1 61.34 177 LEU A C 1
ATOM 1404 O O . LEU A 1 177 ? -8.719 9.078 24.922 1 61.34 177 LEU A O 1
ATOM 1408 N N . PRO A 1 178 ? -9.406 9.289 26.984 1 54.5 178 PRO A N 1
ATOM 1409 C CA . PRO A 1 178 ? -9.344 10.75 27.031 1 54.5 178 PRO A CA 1
ATOM 1410 C C . PRO A 1 178 ? -7.953 11.289 26.688 1 54.5 178 PRO A C 1
ATOM 1412 O O . PRO A 1 178 ? -6.949 10.633 26.953 1 54.5 178 PRO A O 1
ATOM 1415 N N . VAL A 1 179 ? -7.762 12.031 25.484 1 52.06 179 VAL A N 1
ATOM 1416 C CA . VAL A 1 179 ? -6.539 12.781 25.219 1 52.06 179 VAL A CA 1
ATOM 1417 C C . VAL A 1 179 ? -5.992 13.352 26.516 1 52.06 179 VAL A C 1
ATOM 1419 O O . VAL A 1 179 ? -6.719 13.992 27.281 1 52.06 179 VAL A O 1
ATOM 1422 N N . LYS A 1 180 ? -5.055 12.898 27.203 1 44.72 180 LYS A N 1
ATOM 1423 C CA . LYS A 1 180 ? -4.461 13.602 28.344 1 44.72 180 LYS A CA 1
ATOM 1424 C C . LYS A 1 180 ? -4.199 15.062 28 1 44.72 180 LYS A C 1
ATOM 1426 O O . LYS A 1 180 ? -3.512 15.367 27.016 1 44.72 180 LYS A O 1
ATOM 1431 N N . ASP A 1 181 ? -4.992 16 28.234 1 37.31 181 ASP A N 1
ATOM 1432 C CA . ASP A 1 181 ? -4.723 17.438 28.344 1 37.31 181 ASP A CA 1
ATOM 1433 C C . ASP A 1 181 ? -3.359 17.688 28.984 1 37.31 181 ASP A C 1
ATOM 1435 O O . ASP A 1 181 ? -3.111 17.281 30.125 1 37.31 181 ASP A O 1
ATOM 1439 N N . HIS A 1 182 ? -2.256 17.438 28.328 1 35.72 182 HIS A N 1
ATOM 1440 C CA . HIS A 1 182 ? -1.156 18.109 29.016 1 35.72 182 HIS A CA 1
ATOM 1441 C C . HIS A 1 182 ? -1.525 19.547 29.375 1 35.72 182 HIS A C 1
ATOM 1443 O O . HIS A 1 182 ? -1.606 20.406 28.516 1 35.72 182 HIS A O 1
ATOM 1449 N N . ARG A 1 183 ? -2.502 19.766 30.219 1 28.88 183 ARG A N 1
ATOM 1450 C CA . ARG A 1 183 ? -2.424 20.984 31 1 28.88 183 ARG A CA 1
ATOM 1451 C C . ARG A 1 183 ? -1.086 21.094 31.734 1 28.88 183 ARG A C 1
ATOM 1453 O O . ARG A 1 183 ? -0.564 20.094 32.219 1 28.88 183 ARG A O 1
ATOM 1460 N N . MET B 1 1 ? 5.617 22.547 -4.562 1 58.12 1 MET B N 1
ATOM 1461 C CA . MET B 1 1 ? 4.871 21.406 -5.082 1 58.12 1 MET B CA 1
ATOM 1462 C C . MET B 1 1 ? 3.41 21.469 -4.645 1 58.12 1 MET B C 1
ATOM 1464 O O . MET B 1 1 ? 3.117 21.719 -3.477 1 58.12 1 MET B O 1
ATOM 1468 N N . ASN B 1 2 ? 2.467 21.359 -5.762 1 82.44 2 ASN B N 1
ATOM 1469 C CA . ASN B 1 2 ? 1.027 21.359 -5.52 1 82.44 2 ASN B CA 1
ATOM 1470 C C . ASN B 1 2 ? 0.46 19.953 -5.504 1 82.44 2 ASN B C 1
ATOM 1472 O O . ASN B 1 2 ? 1.149 19 -5.871 1 82.44 2 ASN B O 1
ATOM 1476 N N . MET B 1 3 ? -0.544 19.734 -4.934 1 89.75 3 MET B N 1
ATOM 1477 C CA . MET B 1 3 ? -1.233 18.453 -4.766 1 89.75 3 MET B CA 1
ATOM 1478 C C . MET B 1 3 ? -1.425 17.766 -6.109 1 89.75 3 MET B C 1
ATOM 1480 O O . MET B 1 3 ? -1.308 16.531 -6.203 1 89.75 3 MET B O 1
ATOM 1484 N N . LYS B 1 4 ? -1.55 18.547 -7.133 1 91 4 LYS B N 1
ATOM 1485 C CA . LYS B 1 4 ? -1.772 18 -8.469 1 91 4 LYS B CA 1
ATOM 1486 C C . LYS B 1 4 ? -0.546 17.234 -8.953 1 91 4 LYS B C 1
ATOM 1488 O O . LYS B 1 4 ? -0.673 16.141 -9.539 1 91 4 LYS B O 1
ATOM 1493 N N . TRP B 1 5 ? 0.57 17.703 -8.727 1 92.62 5 TRP B N 1
ATOM 1494 C CA . TRP B 1 5 ? 1.807 17.062 -9.164 1 92.62 5 TRP B CA 1
ATOM 1495 C C . TRP B 1 5 ? 2.092 15.812 -8.344 1 92.62 5 TRP B C 1
ATOM 1497 O O . TRP B 1 5 ? 2.645 14.836 -8.852 1 92.62 5 TRP B O 1
ATOM 1507 N N . LEU B 1 6 ? 1.714 15.852 -7.102 1 94.31 6 LEU B N 1
ATOM 1508 C CA . LEU B 1 6 ? 1.87 14.672 -6.262 1 94.31 6 LEU B CA 1
ATOM 1509 C C . LEU B 1 6 ? 0.976 13.531 -6.754 1 94.31 6 LEU B C 1
ATOM 1511 O O . LEU B 1 6 ? 1.419 12.391 -6.852 1 94.31 6 LEU B O 1
ATOM 1515 N N . VAL B 1 7 ? -0.229 13.859 -7.109 1 96.12 7 VAL B N 1
ATOM 1516 C CA . VAL B 1 7 ? -1.17 12.859 -7.609 1 96.12 7 VAL B CA 1
ATOM 1517 C C . VAL B 1 7 ? -0.641 12.25 -8.906 1 96.12 7 VAL B C 1
ATOM 1519 O O . VAL B 1 7 ? -0.662 11.031 -9.086 1 96.12 7 VAL B O 1
ATOM 1522 N N . ARG B 1 8 ? -0.154 13.07 -9.734 1 95.88 8 ARG B N 1
ATOM 1523 C CA . ARG B 1 8 ? 0.382 12.602 -11.008 1 95.88 8 ARG B CA 1
ATOM 1524 C C . ARG B 1 8 ? 1.579 11.68 -10.797 1 95.88 8 ARG B C 1
ATOM 1526 O O . ARG B 1 8 ? 1.646 10.594 -11.367 1 95.88 8 ARG B O 1
ATOM 1533 N N . SER B 1 9 ? 2.453 12.125 -9.992 1 96.81 9 SER B N 1
ATOM 1534 C CA . SER B 1 9 ? 3.656 11.352 -9.719 1 96.81 9 SER B CA 1
ATOM 1535 C C . SER B 1 9 ? 3.312 10.008 -9.07 1 96.81 9 SER B C 1
ATOM 1537 O O . SER B 1 9 ? 3.74 8.953 -9.547 1 96.81 9 SER B O 1
ATOM 1539 N N . GLN B 1 10 ? 2.486 10.016 -8.117 1 96.88 10 GLN B N 1
ATOM 1540 C CA . GLN B 1 10 ? 2.199 8.812 -7.352 1 96.88 10 GLN B CA 1
ATOM 1541 C C . GLN B 1 10 ? 1.3 7.863 -8.141 1 96.88 10 GLN B C 1
ATOM 1543 O O . GLN B 1 10 ? 1.354 6.645 -7.945 1 96.88 10 GLN B O 1
ATOM 1548 N N . SER B 1 11 ? 0.498 8.43 -9.023 1 97.56 11 SER B N 1
ATOM 1549 C CA . SER B 1 11 ? -0.257 7.559 -9.922 1 97.56 11 SER B CA 1
ATOM 1550 C C . SER B 1 11 ? 0.669 6.797 -10.859 1 97.56 11 SER B C 1
ATOM 1552 O O . SER B 1 11 ? 0.465 5.609 -11.117 1 97.56 11 SER B O 1
ATOM 1554 N N . MET B 1 12 ? 1.661 7.414 -11.32 1 97.44 12 MET B N 1
ATOM 1555 C CA . MET B 1 12 ? 2.635 6.762 -12.188 1 97.44 12 MET B CA 1
ATOM 1556 C C . MET B 1 12 ? 3.424 5.703 -11.43 1 97.44 12 MET B C 1
ATOM 1558 O O . MET B 1 12 ? 3.648 4.605 -11.938 1 97.44 12 MET B O 1
ATOM 1562 N N . VAL B 1 13 ? 3.805 6.078 -10.273 1 96.75 13 VAL B N 1
ATOM 1563 C CA . VAL B 1 13 ? 4.566 5.156 -9.445 1 96.75 13 VAL B CA 1
ATOM 1564 C C . VAL B 1 13 ? 3.711 3.938 -9.102 1 96.75 13 VAL B C 1
ATOM 1566 O O . VAL B 1 13 ? 4.191 2.803 -9.133 1 96.75 13 VAL B O 1
ATOM 1569 N N . THR B 1 14 ? 2.49 4.184 -8.82 1 95.62 14 THR B N 1
ATOM 1570 C CA . THR B 1 14 ? 1.571 3.098 -8.5 1 95.62 14 THR B CA 1
ATOM 1571 C C . THR B 1 14 ? 1.329 2.221 -9.727 1 95.62 14 THR B C 1
ATOM 1573 O O . THR B 1 14 ? 1.258 0.995 -9.617 1 95.62 14 THR B O 1
ATOM 1576 N N . LEU B 1 15 ? 1.198 2.816 -10.828 1 94.88 15 LEU B N 1
ATOM 1577 C CA . LEU B 1 15 ? 1.064 2.064 -12.07 1 94.88 15 LEU B CA 1
ATOM 1578 C C . LEU B 1 15 ? 2.285 1.183 -12.312 1 94.88 15 LEU B C 1
ATOM 1580 O O . LEU B 1 15 ? 2.15 0.01 -12.664 1 94.88 15 LEU B O 1
ATOM 1584 N N . ALA B 1 16 ? 3.393 1.779 -12.094 1 95.69 16 ALA B N 1
ATOM 1585 C CA . ALA B 1 16 ? 4.648 1.062 -12.305 1 95.69 16 ALA B CA 1
ATOM 1586 C C . ALA B 1 16 ? 4.758 -0.134 -11.359 1 95.69 16 ALA B C 1
ATOM 1588 O O . ALA B 1 16 ? 5.043 -1.252 -11.797 1 95.69 16 ALA B O 1
ATOM 1589 N N . SER B 1 17 ? 4.527 0.076 -10.141 1 93.06 17 SER B N 1
ATOM 1590 C CA . SER B 1 17 ? 4.656 -0.978 -9.141 1 93.06 17 SER B CA 1
ATOM 1591 C C . SER B 1 17 ? 3.551 -2.018 -9.281 1 93.06 17 SER B C 1
ATOM 1593 O O . SER B 1 17 ? 3.779 -3.209 -9.07 1 93.06 17 SER B O 1
ATOM 1595 N N . GLY B 1 18 ? 2.395 -1.585 -9.602 1 88.25 18 GLY B N 1
ATOM 1596 C CA . GLY B 1 18 ? 1.253 -2.475 -9.75 1 88.25 18 GLY B CA 1
ATOM 1597 C C . GLY B 1 18 ? 1.417 -3.471 -10.883 1 88.25 18 GLY B C 1
ATOM 1598 O O . GLY B 1 18 ? 0.817 -4.547 -10.859 1 88.25 18 GLY B O 1
ATOM 1599 N N . MET B 1 19 ? 2.184 -3.186 -11.852 1 85.38 19 MET B N 1
ATOM 1600 C CA . MET B 1 19 ? 2.42 -4.07 -12.984 1 85.38 19 MET B CA 1
ATOM 1601 C C . MET B 1 19 ? 3.377 -5.199 -12.609 1 85.38 19 MET B C 1
ATOM 1603 O O . MET B 1 19 ? 3.355 -6.266 -13.219 1 85.38 19 MET B O 1
ATOM 1607 N N . ILE B 1 20 ? 4.137 -4.941 -11.609 1 84.44 20 ILE B N 1
ATOM 1608 C CA . ILE B 1 20 ? 5.23 -5.871 -11.336 1 84.44 20 ILE B CA 1
ATOM 1609 C C . ILE B 1 20 ? 4.848 -6.797 -10.188 1 84.44 20 ILE B C 1
ATOM 1611 O O . ILE B 1 20 ? 5.117 -8 -10.234 1 84.44 20 ILE B O 1
ATOM 1615 N N . TYR B 1 21 ? 4.168 -6.312 -9.211 1 78.94 21 TYR B N 1
ATOM 1616 C CA . TYR B 1 21 ? 4.004 -7.008 -7.941 1 78.94 21 TYR B CA 1
ATOM 1617 C C . TYR B 1 21 ? 3.332 -8.359 -8.141 1 78.94 21 TYR B C 1
ATOM 1619 O O . TYR B 1 21 ? 3.836 -9.383 -7.672 1 78.94 21 TYR B O 1
ATOM 1627 N N . PRO B 1 22 ? 2.326 -8.5 -8.906 1 71.25 22 PRO B N 1
ATOM 1628 C CA . PRO B 1 22 ? 1.656 -9.789 -9.055 1 71.25 22 PRO B CA 1
ATOM 1629 C C . PRO B 1 22 ? 2.443 -10.766 -9.922 1 71.25 22 PRO B C 1
ATOM 1631 O O . PRO B 1 22 ? 2.273 -11.984 -9.805 1 71.25 22 PRO B O 1
ATOM 1634 N N . TYR B 1 23 ? 3.311 -10.273 -10.703 1 75.5 23 TYR B N 1
ATOM 1635 C CA . TYR B 1 23 ? 3.961 -11.109 -11.711 1 75.5 23 TYR B CA 1
ATOM 1636 C C . TYR B 1 23 ? 5.41 -11.391 -11.328 1 75.5 23 TYR B C 1
ATOM 1638 O O . TYR B 1 23 ? 6.098 -12.164 -12 1 75.5 23 TYR B O 1
ATOM 1646 N N . TYR B 1 24 ? 5.777 -10.734 -10.297 1 79.75 24 TYR B N 1
ATOM 1647 C CA . TYR B 1 24 ? 7.129 -10.922 -9.781 1 79.75 24 TYR B CA 1
ATOM 1648 C C . TYR B 1 24 ? 7.398 -12.383 -9.469 1 79.75 24 TYR B C 1
ATOM 1650 O O . TYR B 1 24 ? 8.508 -12.875 -9.688 1 79.75 24 TYR B O 1
ATOM 1658 N N . LEU B 1 25 ? 6.367 -13.062 -9.094 1 72.69 25 LEU B N 1
ATOM 1659 C CA . LEU B 1 25 ? 6.48 -14.484 -8.797 1 72.69 25 LEU B CA 1
ATOM 1660 C C . LEU B 1 25 ? 6.859 -15.273 -10.047 1 72.69 25 LEU B C 1
ATOM 1662 O O . LEU B 1 25 ? 7.656 -16.203 -9.977 1 72.69 25 LEU B O 1
ATOM 1666 N N . LEU B 1 26 ? 6.309 -14.938 -11.117 1 72.75 26 LEU B N 1
ATOM 1667 C CA . LEU B 1 26 ? 6.605 -15.602 -12.383 1 72.75 26 LEU B CA 1
ATOM 1668 C C . LEU B 1 26 ? 8.07 -15.406 -12.766 1 72.75 26 LEU B C 1
ATOM 1670 O O . LEU B 1 26 ? 8.703 -16.328 -13.289 1 72.75 26 LEU B O 1
ATOM 1674 N N . PHE B 1 27 ? 8.555 -14.25 -12.469 1 82.19 27 PHE B N 1
ATOM 1675 C CA . PHE B 1 27 ? 9.953 -13.969 -12.75 1 82.19 27 PHE B CA 1
ATOM 1676 C C . PHE B 1 27 ? 10.867 -14.898 -11.961 1 82.19 27 PHE B C 1
ATOM 1678 O O . PHE B 1 27 ? 11.805 -15.469 -12.516 1 82.19 27 PHE B O 1
ATOM 1685 N N . LEU B 1 28 ? 10.594 -15.07 -10.781 1 80.75 28 LEU B N 1
ATOM 1686 C CA . LEU B 1 28 ? 11.445 -15.906 -9.938 1 80.75 28 LEU B CA 1
ATOM 1687 C C . LEU B 1 28 ? 11.312 -17.375 -10.32 1 80.75 28 LEU B C 1
ATOM 1689 O O . LEU B 1 28 ? 12.289 -18.125 -10.273 1 80.75 28 LEU B O 1
ATOM 1693 N N . LYS B 1 29 ? 10.156 -17.766 -10.68 1 78.19 29 LYS B N 1
ATOM 1694 C CA . LYS B 1 29 ? 9.961 -19.125 -11.141 1 78.19 29 LYS B CA 1
ATOM 1695 C C . LYS B 1 29 ? 10.742 -19.391 -12.43 1 78.19 29 LYS B C 1
ATOM 1697 O O . LYS B 1 29 ? 11.336 -20.453 -12.594 1 78.19 29 LYS B O 1
ATOM 1702 N N . ASN B 1 30 ? 10.719 -18.469 -13.242 1 79.5 30 ASN B N 1
ATOM 1703 C CA . ASN B 1 30 ? 11.438 -18.594 -14.5 1 79.5 30 ASN B CA 1
ATOM 1704 C C . ASN B 1 30 ? 12.945 -18.719 -14.273 1 79.5 30 ASN B C 1
ATOM 1706 O O . ASN B 1 30 ? 13.648 -19.297 -15.094 1 79.5 30 ASN B O 1
ATOM 1710 N N . LEU B 1 31 ? 13.406 -18.203 -13.156 1 82.25 31 LEU B N 1
ATOM 1711 C CA . LEU B 1 31 ? 14.812 -18.312 -12.789 1 82.25 31 LEU B CA 1
ATOM 1712 C C . LEU B 1 31 ? 15.086 -19.672 -12.148 1 82.25 31 LEU B C 1
ATOM 1714 O O . LEU B 1 31 ? 16.234 -19.984 -11.812 1 82.25 31 LEU B O 1
ATOM 1718 N N . GLY B 1 32 ? 14.023 -20.469 -11.938 1 79.38 32 GLY B N 1
ATOM 1719 C CA . GLY B 1 32 ? 14.172 -21.812 -11.398 1 79.38 32 GLY B CA 1
ATOM 1720 C C . GLY B 1 32 ? 14.125 -21.859 -9.883 1 79.38 32 GLY B C 1
ATOM 1721 O O . GLY B 1 32 ? 14.672 -22.781 -9.273 1 79.38 32 GLY B O 1
ATOM 1722 N N . ASN B 1 33 ? 13.578 -20.828 -9.266 1 77.62 33 ASN B N 1
ATOM 1723 C CA . ASN B 1 33 ? 13.586 -20.75 -7.812 1 77.62 33 ASN B CA 1
ATOM 1724 C C . ASN B 1 33 ? 12.273 -21.266 -7.215 1 77.62 33 ASN B C 1
ATOM 1726 O O . ASN B 1 33 ? 11.273 -21.391 -7.922 1 77.62 33 ASN B O 1
ATOM 1730 N N . SER B 1 34 ? 12.352 -21.641 -5.934 1 73.69 34 SER B N 1
ATOM 1731 C CA . SER B 1 34 ? 11.203 -22.156 -5.199 1 73.69 34 SER B CA 1
ATOM 1732 C C . SER B 1 34 ? 10.336 -21.047 -4.637 1 73.69 34 SER B C 1
ATOM 1734 O O . SER B 1 34 ? 10.727 -19.875 -4.684 1 73.69 34 SER B O 1
ATOM 1736 N N . PHE B 1 35 ? 9.156 -21.375 -4.148 1 69.38 35 PHE B N 1
ATOM 1737 C CA . PHE B 1 35 ? 8.242 -20.438 -3.51 1 69.38 35 PHE B CA 1
ATOM 1738 C C . PHE B 1 35 ? 8.852 -19.875 -2.23 1 69.38 35 PHE B C 1
ATOM 1740 O O . PHE B 1 35 ? 8.625 -18.719 -1.886 1 69.38 35 PHE B O 1
ATOM 1747 N N . SER B 1 36 ? 9.609 -20.719 -1.605 1 75.25 36 SER B N 1
ATOM 1748 C CA . SER B 1 36 ? 10.289 -20.266 -0.395 1 75.25 36 SER B CA 1
ATOM 1749 C C . SER B 1 36 ? 11.258 -19.141 -0.697 1 75.25 36 SER B C 1
ATOM 1751 O O . SER B 1 36 ? 11.414 -18.203 0.105 1 75.25 36 SER B O 1
ATOM 1753 N N . LYS B 1 37 ? 11.859 -19.219 -1.798 1 79.44 37 LYS B N 1
ATOM 1754 C CA . LYS B 1 37 ? 12.797 -18.172 -2.191 1 79.44 37 LYS B CA 1
ATOM 1755 C C . LYS B 1 37 ? 12.078 -16.875 -2.52 1 79.44 37 LYS B C 1
ATOM 1757 O O . LYS B 1 37 ? 12.609 -15.789 -2.293 1 79.44 37 LYS B O 1
ATOM 1762 N N . TYR B 1 38 ? 10.898 -17 -3.025 1 77.12 38 TYR B N 1
ATOM 1763 C CA . TYR B 1 38 ? 10.07 -15.82 -3.225 1 77.12 38 TYR B CA 1
ATOM 1764 C C . TYR B 1 38 ? 9.742 -15.156 -1.893 1 77.12 38 TYR B C 1
ATOM 1766 O O . TYR B 1 38 ? 9.852 -13.938 -1.755 1 77.12 38 TYR B O 1
ATOM 1774 N N . GLY B 1 39 ? 9.312 -15.945 -0.929 1 76.56 39 GLY B N 1
ATOM 1775 C CA . GLY B 1 39 ? 9.023 -15.422 0.397 1 76.56 39 GLY B CA 1
ATOM 1776 C C . GLY B 1 39 ? 10.211 -14.711 1.027 1 76.56 39 GLY B C 1
ATOM 1777 O O . GLY B 1 39 ? 10.055 -13.656 1.642 1 76.56 39 GLY B O 1
ATOM 1778 N N . LEU B 1 40 ? 11.281 -15.258 0.843 1 83.88 40 LEU B N 1
ATOM 1779 C CA . LEU B 1 40 ? 12.5 -14.664 1.392 1 83.88 40 LEU B CA 1
ATOM 1780 C C . LEU B 1 40 ? 12.812 -13.336 0.708 1 83.88 40 LEU B C 1
ATOM 1782 O O . LEU B 1 40 ? 13.227 -12.383 1.362 1 83.88 40 LEU B O 1
ATOM 1786 N N . ALA B 1 41 ? 12.695 -13.344 -0.614 1 86.94 41 ALA B N 1
ATOM 1787 C CA . ALA B 1 41 ? 12.93 -12.109 -1.355 1 86.94 41 ALA B CA 1
ATOM 1788 C C . ALA B 1 41 ? 12.008 -10.992 -0.868 1 86.94 41 ALA B C 1
ATOM 1790 O O . ALA B 1 41 ? 12.445 -9.859 -0.673 1 86.94 41 ALA B O 1
ATOM 1791 N N . PHE B 1 42 ? 10.828 -11.305 -0.614 1 86.38 42 PHE B N 1
ATOM 1792 C CA . PHE B 1 42 ? 9.875 -10.32 -0.123 1 86.38 42 PHE B CA 1
ATOM 1793 C C . PHE B 1 42 ? 10.227 -9.875 1.291 1 86.38 42 PHE B C 1
ATOM 1795 O O . PHE B 1 42 ? 10.07 -8.703 1.637 1 86.38 42 PHE B O 1
ATOM 1802 N N . ALA B 1 43 ? 10.609 -10.805 2.057 1 87.06 43 ALA B N 1
ATOM 1803 C CA . ALA B 1 43 ? 11.016 -10.477 3.42 1 87.06 43 ALA B CA 1
ATOM 1804 C C . ALA B 1 43 ? 12.188 -9.5 3.42 1 87.06 43 ALA B C 1
ATOM 1806 O O . ALA B 1 43 ? 12.219 -8.555 4.211 1 87.06 43 ALA B O 1
ATOM 1807 N N . VAL B 1 44 ? 13.094 -9.734 2.562 1 92.94 44 VAL B N 1
ATOM 1808 C CA . VAL B 1 44 ? 14.25 -8.852 2.455 1 92.94 44 VAL B CA 1
ATOM 1809 C C . VAL B 1 44 ? 13.789 -7.449 2.045 1 92.94 44 VAL B C 1
ATOM 1811 O O . VAL B 1 44 ? 14.258 -6.453 2.602 1 92.94 44 VAL B O 1
ATOM 1814 N N . PHE B 1 45 ? 12.898 -7.41 1.186 1 94.5 45 PHE B N 1
ATOM 1815 C CA . PHE B 1 45 ? 12.328 -6.148 0.726 1 94.5 45 PHE B CA 1
ATOM 1816 C C . PHE B 1 45 ? 11.688 -5.387 1.883 1 94.5 45 PHE B C 1
ATOM 1818 O O . PHE B 1 45 ? 12.023 -4.227 2.129 1 94.5 45 PHE B O 1
ATOM 1825 N N . THR B 1 46 ? 10.836 -6.016 2.611 1 94.31 46 THR B N 1
ATOM 1826 C CA . THR B 1 46 ? 10.055 -5.34 3.643 1 94.31 46 THR B CA 1
ATOM 1827 C C . THR B 1 46 ? 10.93 -5.008 4.852 1 94.31 46 THR B C 1
ATOM 1829 O O . THR B 1 46 ? 10.789 -3.941 5.449 1 94.31 46 THR B O 1
ATOM 1832 N N . ILE B 1 47 ? 11.82 -5.844 5.18 1 94.38 47 ILE B N 1
ATOM 1833 C CA . ILE B 1 47 ? 12.68 -5.625 6.336 1 94.38 47 ILE B CA 1
ATOM 1834 C C . ILE B 1 47 ? 13.672 -4.5 6.035 1 94.38 47 ILE B C 1
ATOM 1836 O O . ILE B 1 47 ? 13.969 -3.678 6.906 1 94.38 47 ILE B O 1
ATOM 1840 N N . SER B 1 48 ? 14.188 -4.527 4.859 1 97.44 48 SER B N 1
ATOM 1841 C CA . SER B 1 48 ? 15.047 -3.424 4.453 1 97.44 48 SER B CA 1
ATOM 1842 C C . SER B 1 48 ? 14.297 -2.098 4.48 1 97.44 48 SER B C 1
ATOM 1844 O O . SER B 1 48 ? 14.852 -1.072 4.887 1 97.44 48 SER B O 1
ATOM 1846 N N . SER B 1 49 ? 13.086 -2.154 4.047 1 97.5 49 SER B N 1
ATOM 1847 C CA . SER B 1 49 ? 12.258 -0.957 4.09 1 97.5 49 SER B CA 1
ATOM 1848 C C . SER B 1 49 ? 12.039 -0.487 5.523 1 97.5 49 SER B C 1
ATOM 1850 O O . SER B 1 49 ? 12.133 0.708 5.812 1 97.5 49 SER B O 1
ATOM 1852 N N . ALA B 1 50 ? 11.766 -1.399 6.371 1 97.19 50 ALA B N 1
ATOM 1853 C CA . ALA B 1 50 ? 11.57 -1.077 7.781 1 97.19 50 ALA B CA 1
ATOM 1854 C C . ALA B 1 50 ? 12.836 -0.457 8.383 1 97.19 50 ALA B C 1
ATOM 1856 O O . ALA B 1 50 ? 12.773 0.589 9.031 1 97.19 50 ALA B O 1
ATOM 1857 N N . ALA B 1 51 ? 13.875 -1.004 8.125 1 97.31 51 ALA B N 1
ATOM 1858 C CA . ALA B 1 51 ? 15.148 -0.529 8.672 1 97.31 51 ALA B CA 1
ATOM 1859 C C . ALA B 1 51 ? 15.5 0.848 8.117 1 97.31 51 ALA B C 1
ATOM 1861 O O . ALA B 1 51 ? 15.953 1.725 8.859 1 97.31 51 ALA B O 1
ATOM 1862 N N . ALA B 1 52 ? 15.312 1.002 6.871 1 97.69 52 ALA B N 1
ATOM 1863 C CA . ALA B 1 52 ? 15.633 2.268 6.219 1 97.69 52 ALA B CA 1
ATOM 1864 C C . ALA B 1 52 ? 14.789 3.408 6.781 1 97.69 52 ALA B C 1
ATOM 1866 O O . ALA B 1 52 ? 15.234 4.559 6.812 1 97.69 52 ALA B O 1
ATOM 1867 N N . SER B 1 53 ? 13.656 3.086 7.195 1 97 53 SER B N 1
ATOM 1868 C CA . SER B 1 53 ? 12.742 4.121 7.672 1 97 53 SER B CA 1
ATOM 1869 C C . SER B 1 53 ? 13.297 4.828 8.898 1 97 53 SER B C 1
ATOM 1871 O O . SER B 1 53 ? 13.102 6.035 9.07 1 97 53 SER B O 1
ATOM 1873 N N . GLN B 1 54 ? 14.008 4.113 9.75 1 95.19 54 GLN B N 1
ATOM 1874 C CA . GLN B 1 54 ? 14.578 4.695 10.961 1 95.19 54 GLN B CA 1
ATOM 1875 C C . GLN B 1 54 ? 15.703 5.672 10.625 1 95.19 54 GLN B C 1
ATOM 1877 O O . GLN B 1 54 ? 15.875 6.691 11.297 1 95.19 54 GLN B O 1
ATOM 1882 N N . TRP B 1 55 ? 16.328 5.355 9.594 1 94.62 55 TRP B N 1
ATOM 1883 C CA . TRP B 1 55 ? 17.406 6.227 9.164 1 94.62 55 TRP B CA 1
ATOM 1884 C C . TRP B 1 55 ? 16.875 7.453 8.43 1 94.62 55 TRP B C 1
ATOM 1886 O O . TRP B 1 55 ? 17.406 8.555 8.57 1 94.62 55 TRP B O 1
ATOM 1896 N N . LEU B 1 56 ? 15.891 7.328 7.727 1 95.5 56 LEU B N 1
ATOM 1897 C CA . LEU B 1 56 ? 15.32 8.375 6.891 1 95.5 56 LEU B CA 1
ATOM 1898 C C . LEU B 1 56 ? 14.477 9.336 7.727 1 95.5 56 LEU B C 1
ATOM 1900 O O . LEU B 1 56 ? 14.25 10.484 7.324 1 95.5 56 LEU B O 1
ATOM 1904 N N . ALA B 1 57 ? 14.078 8.891 8.859 1 92.62 57 ALA B N 1
ATOM 1905 C CA . ALA B 1 57 ? 13.07 9.586 9.656 1 92.62 57 ALA B CA 1
ATOM 1906 C C . ALA B 1 57 ? 13.469 11.031 9.914 1 92.62 57 ALA B C 1
ATOM 1908 O O . ALA B 1 57 ? 12.719 11.953 9.578 1 92.62 57 ALA B O 1
ATOM 1909 N N . PRO B 1 58 ? 14.625 11.297 10.359 1 90.75 58 PRO B N 1
ATOM 1910 C CA . PRO B 1 58 ? 15 12.68 10.664 1 90.75 58 PRO B CA 1
ATOM 1911 C C . PRO B 1 58 ? 15.234 13.516 9.406 1 90.75 58 PRO B C 1
ATOM 1913 O O . PRO B 1 58 ? 15.25 14.75 9.469 1 90.75 58 PRO B O 1
ATOM 1916 N N . ARG B 1 59 ? 15.305 12.922 8.297 1 91.81 59 ARG B N 1
ATOM 1917 C CA . ARG B 1 59 ? 15.648 13.617 7.059 1 91.81 59 ARG B CA 1
ATOM 1918 C C . ARG B 1 59 ? 14.398 13.93 6.246 1 91.81 59 ARG B C 1
ATOM 1920 O O . ARG B 1 59 ? 14.469 14.617 5.227 1 91.81 59 ARG B O 1
ATOM 1927 N N . MET B 1 60 ? 13.305 13.516 6.707 1 91.5 60 MET B N 1
ATOM 1928 C CA . MET B 1 60 ? 12.07 13.578 5.93 1 91.5 60 MET B CA 1
ATOM 1929 C C . MET B 1 60 ? 11.422 14.953 6.051 1 91.5 60 MET B C 1
ATOM 1931 O O . MET B 1 60 ? 10.797 15.438 5.105 1 91.5 60 MET B O 1
ATOM 1935 N N . ASP B 1 61 ? 11.68 15.648 7.105 1 90.19 61 ASP B N 1
ATOM 1936 C CA . ASP B 1 61 ? 10.977 16.906 7.355 1 90.19 61 ASP B CA 1
ATOM 1937 C C . ASP B 1 61 ? 11.43 18 6.383 1 90.19 61 ASP B C 1
ATOM 1939 O O . ASP B 1 61 ? 10.633 18.844 5.98 1 90.19 61 ASP B O 1
ATOM 1943 N N . ASN B 1 62 ? 12.617 17.906 5.895 1 90.12 62 ASN B N 1
ATOM 1944 C CA . ASN B 1 62 ? 13.133 18.984 5.062 1 90.12 62 ASN B CA 1
ATOM 1945 C C . ASN B 1 62 ? 13.383 18.531 3.631 1 90.12 62 ASN B C 1
ATOM 1947 O O . ASN B 1 62 ? 13.547 19.359 2.729 1 90.12 62 ASN B O 1
ATOM 1951 N N . TYR B 1 63 ? 13.297 17.25 3.396 1 9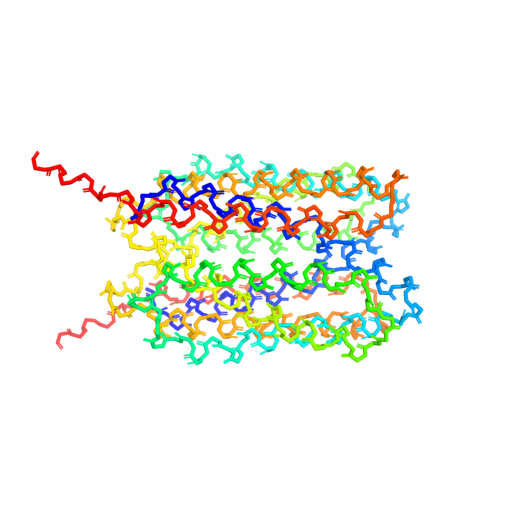3.06 63 TYR B N 1
ATOM 1952 C CA . TYR B 1 63 ? 13.773 16.781 2.1 1 93.06 63 TYR B CA 1
ATOM 1953 C C . TYR B 1 63 ? 12.828 15.742 1.515 1 93.06 63 TYR B C 1
ATOM 1955 O O . TYR B 1 63 ? 13.258 14.836 0.798 1 93.06 63 TYR B O 1
ATOM 1963 N N . ALA B 1 64 ? 11.609 15.82 1.821 1 93.88 64 ALA B N 1
ATOM 1964 C CA . ALA B 1 64 ? 10.648 14.82 1.379 1 93.88 64 ALA B CA 1
ATOM 1965 C C . ALA B 1 64 ? 10.555 14.781 -0.144 1 93.88 64 ALA B C 1
ATOM 1967 O O . ALA B 1 64 ? 10.469 13.703 -0.74 1 93.88 64 ALA B O 1
ATOM 1968 N N . ARG B 1 65 ? 10.609 15.93 -0.778 1 93.75 65 ARG B N 1
ATOM 1969 C CA . ARG B 1 65 ? 10.492 15.977 -2.232 1 93.75 65 ARG B CA 1
ATOM 1970 C C . ARG B 1 65 ? 11.703 15.328 -2.9 1 93.75 65 ARG B C 1
ATOM 1972 O O . ARG B 1 65 ? 11.555 14.578 -3.869 1 93.75 65 ARG B O 1
ATOM 1979 N N . GLN B 1 66 ? 12.844 15.609 -2.379 1 95.31 66 GLN B N 1
ATOM 1980 C CA . GLN B 1 66 ? 14.078 15.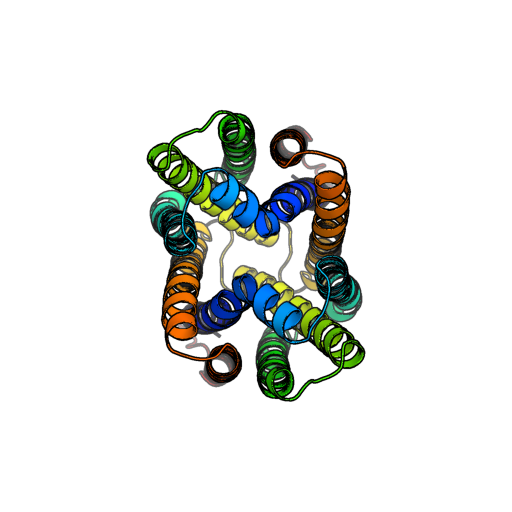062 -2.926 1 95.31 66 GLN B CA 1
ATOM 1981 C C . GLN B 1 66 ? 14.125 13.547 -2.758 1 95.31 66 GLN B C 1
ATOM 1983 O O . GLN B 1 66 ? 14.523 12.828 -3.678 1 95.31 66 GLN B O 1
ATOM 1988 N N . TRP B 1 67 ? 13.727 13.109 -1.647 1 96.44 67 TRP B N 1
ATOM 1989 C CA . TRP B 1 67 ? 13.734 11.672 -1.395 1 96.44 67 TRP B CA 1
ATOM 1990 C C . TRP B 1 67 ? 12.719 10.961 -2.283 1 96.44 67 TRP B C 1
ATOM 1992 O O . TRP B 1 67 ? 12.945 9.812 -2.691 1 96.44 67 TRP B O 1
ATOM 2002 N N . LEU B 1 68 ? 11.625 11.594 -2.555 1 96.88 68 LEU B N 1
ATOM 2003 C CA . LEU B 1 68 ? 10.633 11.016 -3.451 1 96.88 68 LEU B CA 1
ATOM 2004 C C . LEU B 1 68 ? 11.195 10.852 -4.859 1 96.88 68 LEU B C 1
ATOM 2006 O O . LEU B 1 68 ? 10.984 9.812 -5.496 1 96.88 68 LEU B O 1
ATOM 2010 N N . ILE B 1 69 ? 11.922 11.828 -5.301 1 97.56 69 ILE B N 1
ATOM 2011 C CA . ILE B 1 69 ? 12.555 11.766 -6.613 1 97.56 69 ILE B CA 1
ATOM 2012 C C . ILE B 1 69 ? 13.586 10.633 -6.633 1 97.56 69 ILE B C 1
ATOM 2014 O O . ILE B 1 69 ? 13.594 9.805 -7.547 1 97.56 69 ILE B O 1
ATOM 2018 N N . LEU B 1 70 ? 14.398 10.625 -5.621 1 97.69 70 LEU B N 1
ATOM 2019 C CA . LEU B 1 70 ? 15.453 9.617 -5.539 1 97.69 70 LEU B CA 1
ATOM 2020 C C . LEU B 1 70 ? 14.867 8.211 -5.473 1 97.69 70 LEU B C 1
ATOM 2022 O O . LEU B 1 70 ? 15.414 7.277 -6.059 1 97.69 70 LEU B O 1
ATOM 2026 N N . SER B 1 71 ? 13.836 8.055 -4.715 1 98.25 71 SER B N 1
ATOM 2027 C CA . SER B 1 71 ? 13.18 6.758 -4.613 1 98.25 71 SER B CA 1
ATOM 2028 C C . SER B 1 71 ? 12.727 6.254 -5.98 1 98.25 71 SER B C 1
ATOM 2030 O O . SER B 1 71 ? 12.945 5.09 -6.32 1 98.25 71 SER B O 1
ATOM 2032 N N . SER B 1 72 ? 12.086 7.125 -6.742 1 98.31 72 SER B N 1
ATOM 2033 C CA . SER B 1 72 ? 11.586 6.742 -8.055 1 98.31 72 SER B CA 1
ATOM 2034 C C . SER B 1 72 ? 12.727 6.406 -9.008 1 98.31 72 SER B C 1
ATOM 2036 O O . SER B 1 72 ? 12.641 5.445 -9.781 1 98.31 72 SER B O 1
ATOM 2038 N N . LEU B 1 73 ? 13.766 7.133 -8.953 1 98.56 73 LEU B N 1
ATOM 2039 C CA . LEU B 1 73 ? 14.922 6.859 -9.805 1 98.56 73 LEU B CA 1
ATOM 2040 C C . LEU B 1 73 ? 15.602 5.562 -9.391 1 98.56 73 LEU B C 1
ATOM 2042 O O . LEU B 1 73 ? 16.062 4.793 -10.242 1 98.56 73 LEU B O 1
ATOM 2046 N N . GLY B 1 74 ? 15.75 5.395 -8.117 1 98.56 74 GLY B N 1
ATOM 2047 C CA . GLY B 1 74 ? 16.297 4.137 -7.629 1 98.56 74 GLY B CA 1
ATOM 2048 C C . GLY B 1 74 ? 15.484 2.93 -8.062 1 98.56 74 GLY B C 1
ATOM 2049 O O . GLY B 1 74 ? 16.047 1.914 -8.477 1 98.56 74 GLY B O 1
ATOM 2050 N N . MET B 1 75 ? 14.188 3.066 -7.965 1 98.31 75 MET B N 1
ATOM 2051 C CA . MET B 1 75 ? 13.312 1.984 -8.406 1 98.31 75 MET B CA 1
ATOM 2052 C C . MET B 1 75 ? 13.469 1.739 -9.906 1 98.31 75 MET B C 1
ATOM 2054 O O . MET B 1 75 ? 13.5 0.59 -10.352 1 98.31 75 MET B O 1
ATOM 2058 N N . ALA B 1 76 ? 13.484 2.809 -10.617 1 98.44 76 ALA B N 1
ATOM 2059 C CA . ALA B 1 76 ? 13.703 2.672 -12.055 1 98.44 76 ALA B CA 1
ATOM 2060 C C . ALA B 1 76 ? 14.984 1.891 -12.344 1 98.44 76 ALA B C 1
ATOM 2062 O O . ALA B 1 76 ? 15 1.006 -13.203 1 98.44 76 ALA B O 1
ATOM 2063 N N . GLY B 1 77 ? 16.031 2.24 -11.664 1 98.38 77 GLY B N 1
ATOM 2064 C CA . GLY B 1 77 ? 17.281 1.533 -11.828 1 98.38 77 GLY B CA 1
ATOM 2065 C C . GLY B 1 77 ? 17.172 0.044 -11.562 1 98.38 77 GLY B C 1
ATOM 2066 O O . GLY B 1 77 ? 17.719 -0.769 -12.312 1 98.38 77 GLY B O 1
ATOM 2067 N N . THR B 1 78 ? 16.5 -0.305 -10.5 1 97.69 78 THR B N 1
ATOM 2068 C CA . THR B 1 78 ? 16.344 -1.718 -10.18 1 97.69 78 THR B CA 1
ATOM 2069 C C . THR B 1 78 ? 15.508 -2.426 -11.25 1 97.69 78 THR B C 1
ATOM 2071 O O . THR B 1 78 ? 15.789 -3.574 -11.602 1 97.69 78 THR B O 1
ATOM 2074 N N . MET B 1 79 ? 14.508 -1.749 -11.758 1 96.94 79 MET B N 1
ATOM 2075 C CA . MET B 1 79 ? 13.664 -2.338 -12.797 1 96.94 79 MET B CA 1
ATOM 2076 C C . MET B 1 79 ? 14.477 -2.633 -14.055 1 96.94 79 MET B C 1
ATOM 2078 O O . MET B 1 79 ? 14.258 -3.65 -14.711 1 96.94 79 MET B O 1
ATOM 2082 N N . ILE B 1 80 ? 15.391 -1.798 -14.383 1 97.44 80 ILE B N 1
ATOM 2083 C CA . ILE B 1 80 ? 16.234 -1.989 -15.555 1 97.44 80 ILE B CA 1
ATOM 2084 C C . ILE B 1 80 ? 17.188 -3.154 -15.32 1 97.44 80 ILE B C 1
ATOM 2086 O O . ILE B 1 80 ? 17.531 -3.895 -16.25 1 97.44 80 ILE B O 1
ATOM 2090 N N . ALA B 1 81 ? 17.562 -3.383 -14.109 1 97.25 81 ALA B N 1
ATOM 2091 C CA . ALA B 1 81 ? 18.562 -4.387 -13.766 1 97.25 81 ALA B CA 1
ATOM 2092 C C . ALA B 1 81 ? 17.953 -5.785 -13.742 1 97.25 81 ALA B C 1
ATOM 2094 O O . ALA B 1 81 ? 18.641 -6.77 -14.039 1 97.25 81 ALA B O 1
ATOM 2095 N N . PHE B 1 82 ? 16.719 -5.938 -13.461 1 94.44 82 PHE B N 1
ATOM 2096 C CA . PHE B 1 82 ? 16.109 -7.23 -13.18 1 94.44 82 PHE B CA 1
ATOM 2097 C C . PHE B 1 82 ? 16.234 -8.164 -14.375 1 94.44 82 PHE B C 1
ATOM 2099 O O . PHE B 1 82 ? 16.656 -9.32 -14.227 1 94.44 82 PHE B O 1
ATOM 2106 N N . PRO B 1 83 ? 15.906 -7.699 -15.617 1 92.44 83 PRO B N 1
ATOM 2107 C CA . PRO B 1 83 ? 15.984 -8.625 -16.75 1 92.44 83 PRO B CA 1
ATOM 2108 C C . PRO B 1 83 ? 17.406 -9.156 -16.984 1 92.44 83 PRO B C 1
ATOM 2110 O O . PRO B 1 83 ? 17.578 -10.172 -17.656 1 92.44 83 PRO B O 1
ATOM 2113 N N . TRP B 1 84 ? 18.359 -8.562 -16.328 1 94.44 84 TRP B N 1
ATOM 2114 C CA . TRP B 1 84 ? 19.75 -8.938 -16.562 1 94.44 84 TRP B CA 1
ATOM 2115 C C . TRP B 1 84 ? 20.266 -9.836 -15.445 1 94.44 84 TRP B C 1
ATOM 2117 O O . TRP B 1 84 ? 21.406 -10.32 -15.5 1 94.44 84 TRP B O 1
ATOM 2127 N N . ILE B 1 85 ? 19.453 -10.094 -14.477 1 92.69 85 ILE B N 1
ATOM 2128 C CA . ILE B 1 85 ? 19.859 -10.883 -13.32 1 92.69 85 ILE B CA 1
ATOM 2129 C C . ILE B 1 85 ? 19.656 -12.367 -13.602 1 92.69 85 ILE B C 1
ATOM 2131 O O . ILE B 1 85 ? 18.594 -12.766 -14.102 1 92.69 85 ILE B O 1
ATOM 2135 N N . THR B 1 86 ? 20.656 -13.25 -13.219 1 89.44 86 THR B N 1
ATOM 2136 C CA . THR B 1 86 ? 20.562 -14.672 -13.5 1 89.44 86 THR B CA 1
ATOM 2137 C C . THR B 1 86 ? 20.75 -15.484 -12.219 1 89.44 86 THR B C 1
ATOM 2139 O O . THR B 1 86 ? 20.5 -16.688 -12.203 1 89.44 86 THR B O 1
ATOM 2142 N N . THR B 1 87 ? 21.172 -14.82 -11.203 1 92.38 87 THR B N 1
ATOM 2143 C CA . THR B 1 87 ? 21.406 -15.539 -9.953 1 92.38 87 THR B CA 1
ATOM 2144 C C . THR B 1 87 ? 20.547 -14.969 -8.828 1 92.38 87 THR B C 1
ATOM 2146 O O . THR B 1 87 ? 20.234 -13.773 -8.82 1 92.38 87 THR B O 1
ATOM 2149 N N . TYR B 1 88 ? 20.266 -15.758 -7.867 1 92.88 88 TYR B N 1
ATOM 2150 C CA . TYR B 1 88 ? 19.328 -15.422 -6.805 1 92.88 88 TYR B CA 1
ATOM 2151 C C . TYR B 1 88 ? 19.922 -14.375 -5.867 1 92.88 88 TYR B C 1
ATOM 2153 O O . TYR B 1 88 ? 19.203 -13.516 -5.352 1 92.88 88 TYR B O 1
ATOM 2161 N N . ILE B 1 89 ? 21.188 -14.406 -5.676 1 94.31 89 ILE B N 1
ATOM 2162 C CA . ILE B 1 89 ? 21.797 -13.469 -4.742 1 94.31 89 ILE B CA 1
ATOM 2163 C C . ILE B 1 89 ? 21.594 -12.039 -5.234 1 94.31 89 ILE B C 1
ATOM 2165 O O . ILE B 1 89 ? 21.391 -11.125 -4.434 1 94.31 89 ILE B O 1
ATOM 2169 N N . TRP B 1 90 ? 21.625 -11.844 -6.52 1 95.19 90 TRP B N 1
ATOM 2170 C CA . TRP B 1 90 ? 21.422 -10.516 -7.086 1 95.19 90 TRP B CA 1
ATOM 2171 C C . TRP B 1 90 ? 19.969 -10.078 -6.941 1 95.19 90 TRP B C 1
ATOM 2173 O O . TRP B 1 90 ? 19.688 -8.883 -6.824 1 95.19 90 TRP B O 1
ATOM 2183 N N . VAL B 1 91 ? 19.109 -11.047 -6.926 1 94.44 91 VAL B N 1
ATOM 2184 C CA . VAL B 1 91 ? 17.703 -10.75 -6.66 1 94.44 91 VAL B CA 1
ATOM 2185 C C . VAL B 1 91 ? 17.547 -10.188 -5.246 1 94.44 91 VAL B C 1
ATOM 2187 O O . VAL B 1 91 ? 16.891 -9.164 -5.043 1 94.44 91 VAL B O 1
ATOM 2190 N N . LEU B 1 92 ? 18.203 -10.805 -4.332 1 95.5 92 LEU B N 1
ATOM 2191 C CA . LEU B 1 92 ? 18.141 -10.375 -2.939 1 95.5 92 LEU B CA 1
ATOM 2192 C C . LEU B 1 92 ? 18.734 -8.977 -2.768 1 95.5 92 LEU B C 1
ATOM 2194 O O . LEU B 1 92 ? 18.203 -8.156 -2.021 1 95.5 92 LEU B O 1
ATOM 2198 N N . LEU B 1 93 ? 19.766 -8.703 -3.463 1 97.12 93 LEU B N 1
ATOM 2199 C CA . LEU B 1 93 ? 20.391 -7.395 -3.375 1 97.12 93 LEU B CA 1
ATOM 2200 C C . LEU B 1 93 ? 19.484 -6.312 -3.955 1 97.12 93 LEU B C 1
ATOM 2202 O O . LEU B 1 93 ? 19.375 -5.227 -3.389 1 97.12 93 LEU B O 1
ATOM 2206 N N . LEU B 1 94 ? 18.922 -6.617 -5.039 1 97.12 94 LEU B N 1
ATOM 2207 C CA . LEU B 1 94 ? 17.984 -5.672 -5.637 1 97.12 94 LEU B CA 1
ATOM 2208 C C . LEU B 1 94 ? 16.766 -5.461 -4.734 1 97.12 94 LEU B C 1
ATOM 2210 O O . LEU B 1 94 ? 16.25 -4.348 -4.641 1 97.12 94 LEU B O 1
ATOM 2214 N N . GLN B 1 95 ? 16.391 -6.523 -4.074 1 96.25 95 GLN B N 1
ATOM 2215 C CA . GLN B 1 95 ? 15.289 -6.398 -3.125 1 96.25 95 GLN B CA 1
ATOM 2216 C C . GLN B 1 95 ? 15.656 -5.465 -1.975 1 96.25 95 GLN B C 1
ATOM 2218 O O . GLN B 1 95 ? 14.812 -4.707 -1.492 1 96.25 95 GLN B O 1
ATOM 2223 N N . MET B 1 96 ? 16.812 -5.523 -1.594 1 97.62 96 MET B N 1
ATOM 2224 C CA . MET B 1 96 ? 17.281 -4.629 -0.536 1 97.62 96 MET B CA 1
ATOM 2225 C C . MET B 1 96 ? 17.219 -3.174 -0.991 1 97.62 96 MET B C 1
ATOM 2227 O O . MET B 1 96 ? 16.766 -2.303 -0.252 1 97.62 96 MET B O 1
ATOM 2231 N N . ILE B 1 97 ? 17.688 -2.914 -2.15 1 98.19 97 ILE B N 1
ATOM 2232 C CA . ILE B 1 97 ? 17.672 -1.568 -2.713 1 98.19 97 ILE B CA 1
ATOM 2233 C C . ILE B 1 97 ? 16.219 -1.113 -2.887 1 98.19 97 ILE B C 1
ATOM 2235 O O . ILE B 1 97 ? 15.875 0.025 -2.557 1 98.19 97 ILE B O 1
ATOM 2239 N N . MET B 1 98 ? 15.406 -1.986 -3.35 1 97.56 98 MET B N 1
ATOM 2240 C CA . MET B 1 98 ? 13.992 -1.674 -3.533 1 97.56 98 MET B CA 1
ATOM 2241 C C . MET B 1 98 ? 13.328 -1.355 -2.199 1 97.56 98 MET B C 1
ATOM 2243 O O . MET B 1 98 ? 12.453 -0.489 -2.127 1 97.56 98 MET B O 1
ATOM 2247 N N . GLY B 1 99 ? 13.719 -2.092 -1.181 1 97.56 99 GLY B N 1
ATOM 2248 C CA . GLY B 1 99 ? 13.195 -1.8 0.147 1 97.56 99 GLY B CA 1
ATOM 2249 C C . GLY B 1 99 ? 13.555 -0.406 0.632 1 97.56 99 GLY B C 1
ATOM 2250 O O . GLY B 1 99 ? 12.711 0.291 1.2 1 97.56 99 GLY B O 1
ATOM 2251 N N . LEU B 1 100 ? 14.727 -0.02 0.393 1 97.94 100 LEU B N 1
ATOM 2252 C CA . LEU B 1 100 ? 15.156 1.331 0.732 1 97.94 100 LEU B CA 1
ATOM 2253 C C . LEU B 1 100 ? 14.359 2.371 -0.045 1 97.94 100 LEU B C 1
ATOM 2255 O O . LEU B 1 100 ? 13.898 3.361 0.527 1 97.94 100 LEU B O 1
ATOM 2259 N N . CYS B 1 101 ? 14.211 2.143 -1.314 1 98.31 101 CYS B N 1
ATOM 2260 C CA . CYS B 1 101 ? 13.461 3.062 -2.16 1 98.31 101 CYS B CA 1
ATOM 2261 C C . CYS B 1 101 ? 11.992 3.115 -1.739 1 98.31 101 CYS B C 1
ATOM 2263 O O . CYS B 1 101 ? 11.359 4.168 -1.82 1 98.31 101 CYS B O 1
ATOM 2265 N N . ASN B 1 102 ? 11.508 2.01 -1.28 1 97.06 102 ASN B N 1
ATOM 2266 C CA . ASN B 1 102 ? 10.125 1.948 -0.815 1 97.06 102 ASN B CA 1
ATOM 2267 C C . ASN B 1 102 ? 9.914 2.795 0.436 1 97.06 102 ASN B C 1
ATOM 2269 O O . ASN B 1 102 ? 8.922 3.512 0.546 1 97.06 102 ASN B O 1
ATOM 2273 N N . ALA B 1 103 ? 10.805 2.652 1.306 1 97.81 103 ALA B N 1
ATOM 2274 C CA . ALA B 1 103 ? 10.734 3.488 2.502 1 97.81 103 ALA B CA 1
ATOM 2275 C C . ALA B 1 103 ? 10.766 4.969 2.139 1 97.81 103 ALA B C 1
ATOM 2277 O O . ALA B 1 103 ? 9.961 5.758 2.652 1 97.81 103 ALA B O 1
ATOM 2278 N N . MET B 1 104 ? 11.688 5.32 1.241 1 97.88 104 MET B N 1
ATOM 2279 C CA . MET B 1 104 ? 11.789 6.703 0.784 1 97.88 104 MET B CA 1
ATOM 2280 C C . MET B 1 104 ? 10.469 7.172 0.173 1 97.88 104 MET B C 1
ATOM 2282 O O . MET B 1 104 ? 10.008 8.281 0.459 1 97.88 104 MET B O 1
ATOM 2286 N N . GLN B 1 105 ? 9.93 6.355 -0.595 1 97.62 105 GLN B N 1
ATOM 2287 C CA . GLN B 1 105 ? 8.703 6.699 -1.313 1 97.62 105 GLN B CA 1
ATOM 2288 C C . GLN B 1 105 ? 7.523 6.836 -0.356 1 97.62 105 GLN B C 1
ATOM 2290 O O . GLN B 1 105 ? 6.812 7.84 -0.378 1 97.62 105 GLN B O 1
ATOM 2295 N N . ARG B 1 106 ? 7.328 5.895 0.502 1 96.44 106 ARG B N 1
ATOM 2296 C CA . ARG B 1 106 ? 6.156 5.848 1.373 1 96.44 106 ARG B CA 1
ATOM 2297 C C . ARG B 1 106 ? 6.207 6.961 2.414 1 96.44 106 ARG B C 1
ATOM 2299 O O . ARG B 1 106 ? 5.195 7.621 2.672 1 96.44 106 ARG B O 1
ATOM 2306 N N . MET B 1 107 ? 7.312 7.16 2.957 1 96.56 107 MET B N 1
ATOM 2307 C CA . MET B 1 107 ? 7.445 8.203 3.965 1 96.56 107 MET B CA 1
ATOM 2308 C C . MET B 1 107 ? 7.297 9.586 3.338 1 96.56 107 MET B C 1
ATOM 2310 O O . MET B 1 107 ? 6.605 10.453 3.883 1 96.56 107 MET B O 1
ATOM 2314 N N . SER B 1 108 ? 7.914 9.781 2.186 1 96.81 108 SER B N 1
ATOM 2315 C CA . SER B 1 108 ? 7.809 11.062 1.503 1 96.81 108 SER B CA 1
ATOM 2316 C C . SER B 1 108 ? 6.367 11.359 1.102 1 96.81 108 SER B C 1
ATOM 2318 O O . SER B 1 108 ? 5.895 12.492 1.253 1 96.81 108 SER B O 1
ATOM 2320 N N . GLU B 1 109 ? 5.727 10.352 0.622 1 95.5 109 GLU B N 1
ATOM 2321 C CA . GLU B 1 109 ? 4.332 10.484 0.216 1 95.5 109 GLU B CA 1
ATOM 2322 C C . GLU B 1 109 ? 3.461 10.938 1.384 1 95.5 109 GLU B C 1
ATOM 2324 O O . GLU B 1 109 ? 2.654 11.859 1.245 1 95.5 109 GLU B O 1
ATOM 2329 N N . ARG B 1 110 ? 3.65 10.344 2.512 1 94.06 110 ARG B N 1
ATOM 2330 C CA . ARG B 1 110 ? 2.84 10.648 3.688 1 94.06 110 ARG B CA 1
ATOM 2331 C C . ARG B 1 110 ? 3.127 12.055 4.203 1 94.06 110 ARG B C 1
ATOM 2333 O O . ARG B 1 110 ? 2.207 12.781 4.574 1 94.06 110 ARG B O 1
ATOM 2340 N N . VAL B 1 111 ? 4.344 12.438 4.207 1 94.06 111 VAL B N 1
ATOM 2341 C CA . VAL B 1 111 ? 4.727 13.766 4.68 1 94.06 111 VAL B CA 1
ATOM 2342 C C . VAL B 1 111 ? 4.164 14.828 3.74 1 94.06 111 VAL B C 1
ATOM 2344 O O . VAL B 1 111 ? 3.557 15.805 4.191 1 94.06 111 VAL B O 1
ATOM 2347 N N . LEU B 1 112 ? 4.293 14.609 2.461 1 93.69 112 LEU B N 1
ATOM 2348 C CA . LEU B 1 112 ? 3.865 15.609 1.485 1 93.69 112 LEU B CA 1
ATOM 2349 C C . LEU B 1 112 ? 2.344 15.711 1.446 1 93.69 112 LEU B C 1
ATOM 2351 O O . LEU B 1 112 ? 1.795 16.812 1.303 1 93.69 112 LEU B O 1
ATOM 2355 N N . LEU B 1 113 ? 1.68 14.586 1.581 1 93.38 113 LEU B N 1
ATOM 2356 C CA . LEU B 1 113 ? 0.223 14.609 1.641 1 93.38 113 LEU B CA 1
ATOM 2357 C C . LEU B 1 113 ? -0.258 15.422 2.844 1 93.38 113 LEU B C 1
ATOM 2359 O O . LEU B 1 113 ? -1.194 16.219 2.73 1 93.38 113 LEU B O 1
ATOM 2363 N N . ALA B 1 114 ? 0.422 15.211 3.961 1 91.94 114 ALA B N 1
ATOM 2364 C CA . ALA B 1 114 ? 0.075 15.945 5.172 1 91.94 114 ALA B CA 1
ATOM 2365 C C . ALA B 1 114 ? 0.35 17.438 5 1 91.94 114 ALA B C 1
ATOM 2367 O O . ALA B 1 114 ? -0.445 18.281 5.434 1 91.94 114 ALA B O 1
ATOM 2368 N N . ASP B 1 115 ? 1.398 17.75 4.316 1 90.56 115 ASP B N 1
ATOM 2369 C CA . ASP B 1 115 ? 1.797 19.141 4.137 1 90.56 115 ASP B CA 1
ATOM 2370 C C . ASP B 1 115 ? 0.873 19.859 3.15 1 90.56 115 ASP B C 1
ATOM 2372 O O . ASP B 1 115 ? 0.624 21.047 3.281 1 90.56 115 ASP B O 1
ATOM 2376 N N . PHE B 1 116 ? 0.344 19.125 2.234 1 91.38 116 PHE B N 1
ATOM 2377 C CA . PHE B 1 116 ? -0.43 19.75 1.17 1 91.38 116 PHE B CA 1
ATOM 2378 C C . PHE B 1 116 ? -1.911 19.781 1.527 1 91.38 116 PHE B C 1
ATOM 2380 O O . PHE B 1 116 ? -2.74 20.188 0.713 1 91.38 116 PHE B O 1
ATOM 2387 N N . THR B 1 117 ? -2.184 19.344 2.711 1 91.75 117 THR B N 1
ATOM 2388 C CA . THR B 1 117 ? -3.572 19.375 3.156 1 91.75 117 THR B CA 1
ATOM 2389 C C . THR B 1 117 ? -3.703 20.156 4.461 1 91.75 117 THR B C 1
ATOM 2391 O O . THR B 1 117 ? -2.717 20.344 5.176 1 91.75 117 THR B O 1
ATOM 2394 N N . GLU B 1 118 ? -4.938 20.672 4.676 1 90.31 118 GLU B N 1
ATOM 2395 C CA . GLU B 1 118 ? -5.219 21.469 5.867 1 90.31 118 GLU B CA 1
ATOM 2396 C C . GLU B 1 118 ? -6.086 20.688 6.855 1 90.31 118 GLU B C 1
ATOM 2398 O O . GLU B 1 118 ? -7.035 20.016 6.457 1 90.31 118 GLU B O 1
ATOM 2403 N N . PRO B 1 119 ? -5.645 20.859 8.062 1 87.44 119 PRO B N 1
ATOM 2404 C CA . PRO B 1 119 ? -6.469 20.188 9.07 1 87.44 119 PRO B CA 1
ATOM 2405 C C . PRO B 1 119 ? -7.953 20.531 8.945 1 87.44 119 PRO B C 1
ATOM 2407 O O . PRO B 1 119 ? -8.305 21.703 8.75 1 87.44 119 PRO B O 1
ATOM 2410 N N . GLY B 1 120 ? -8.758 19.547 8.953 1 88.25 120 GLY B N 1
ATOM 2411 C CA . GLY B 1 120 ? -10.195 19.75 8.867 1 88.25 120 GLY B CA 1
ATOM 2412 C C . GLY B 1 120 ? -10.695 19.844 7.434 1 88.25 120 GLY B C 1
ATOM 2413 O O . GLY B 1 120 ? -11.906 19.875 7.199 1 88.25 120 GLY B O 1
ATOM 2414 N N . LYS B 1 121 ? -9.828 19.938 6.5 1 90.5 121 LYS B N 1
ATOM 2415 C CA . LYS B 1 121 ? -10.211 20.016 5.09 1 90.5 121 LYS B CA 1
ATOM 2416 C C . LYS B 1 121 ? -9.375 19.047 4.25 1 90.5 121 LYS B C 1
ATOM 2418 O O . LYS B 1 121 ? -8.93 19.406 3.156 1 90.5 121 LYS B O 1
ATOM 2423 N N . ARG B 1 122 ? -9.133 17.875 4.773 1 93.12 122 ARG B N 1
ATOM 2424 C CA . ARG B 1 122 ? -8.227 16.938 4.117 1 93.12 122 ARG B CA 1
ATOM 2425 C C . ARG B 1 122 ? -9 15.969 3.221 1 93.12 122 ARG B C 1
ATOM 2427 O O . ARG B 1 122 ? -8.445 15.422 2.268 1 93.12 122 ARG B O 1
ATOM 2434 N N . GLY B 1 123 ? -10.219 15.789 3.57 1 92.81 123 GLY B N 1
ATOM 2435 C CA . GLY B 1 123 ? -11.008 14.719 2.982 1 92.81 123 GLY B CA 1
ATOM 2436 C C . GLY B 1 123 ? -11.039 14.758 1.466 1 92.81 123 GLY B C 1
ATOM 2437 O O . GLY B 1 123 ? -10.703 13.766 0.809 1 92.81 123 GLY B O 1
ATOM 2438 N N . LYS B 1 124 ? -11.289 15.867 0.927 1 93.25 124 LYS B N 1
ATOM 2439 C CA . LYS B 1 124 ? -11.43 15.992 -0.52 1 93.25 124 LYS B CA 1
ATOM 2440 C C . LYS B 1 124 ? -10.102 15.742 -1.23 1 93.25 124 LYS B C 1
ATOM 2442 O O . LYS B 1 124 ? -10.055 15.023 -2.23 1 93.25 124 LYS B O 1
ATOM 2447 N N . ALA B 1 125 ? -9.07 16.328 -0.704 1 93.75 125 ALA B N 1
ATOM 2448 C CA . ALA B 1 125 ? -7.754 16.172 -1.32 1 93.75 125 ALA B CA 1
ATOM 2449 C C . ALA B 1 125 ? -7.27 14.727 -1.22 1 93.75 125 ALA B C 1
ATOM 2451 O O . ALA B 1 125 ? -6.781 14.164 -2.199 1 93.75 125 ALA B O 1
ATOM 2452 N N . ILE B 1 126 ? -7.484 14.156 -0.141 1 95.25 126 ILE B N 1
ATOM 2453 C CA . ILE B 1 126 ? -7.043 12.781 0.079 1 95.25 126 ILE B CA 1
ATOM 2454 C C . ILE B 1 126 ? -7.926 11.82 -0.718 1 95.25 126 ILE B C 1
ATOM 2456 O O . ILE B 1 126 ? -7.438 10.82 -1.252 1 95.25 126 ILE B O 1
ATOM 2460 N N . GLY B 1 127 ? -9.172 12.109 -0.761 1 95.75 127 GLY B N 1
ATOM 2461 C CA . GLY B 1 127 ? -10.062 11.312 -1.586 1 95.75 127 GLY B CA 1
ATOM 2462 C C . GLY B 1 127 ? -9.68 11.312 -3.053 1 95.75 127 GLY B C 1
ATOM 2463 O O . GLY B 1 127 ? -9.68 10.266 -3.701 1 95.75 127 GLY B O 1
ATOM 2464 N N . ASN B 1 128 ? -9.383 12.422 -3.568 1 95.31 128 ASN B N 1
ATOM 2465 C CA . ASN B 1 128 ? -8.93 12.531 -4.953 1 95.31 128 ASN B CA 1
ATOM 2466 C C . ASN B 1 128 ? -7.621 11.781 -5.18 1 95.31 128 ASN B C 1
ATOM 2468 O O . ASN B 1 128 ? -7.457 11.102 -6.188 1 95.31 128 ASN B O 1
ATOM 2472 N N . TYR B 1 129 ? -6.754 11.961 -4.273 1 96.38 129 TYR B N 1
ATOM 2473 C CA . TYR B 1 129 ? -5.488 11.242 -4.328 1 96.38 129 TYR B CA 1
ATOM 2474 C C . TYR B 1 129 ? -5.723 9.734 -4.383 1 96.38 129 TYR B C 1
ATOM 2476 O O . TYR B 1 129 ? -5.152 9.047 -5.23 1 96.38 129 TYR B O 1
ATOM 2484 N N . HIS B 1 130 ? -6.555 9.266 -3.537 1 96.12 130 HIS B N 1
ATOM 2485 C CA . HIS B 1 130 ? -6.824 7.832 -3.469 1 96.12 130 HIS B CA 1
ATOM 2486 C C . HIS B 1 130 ? -7.535 7.344 -4.727 1 96.12 130 HIS B C 1
ATOM 2488 O O . HIS B 1 130 ? -7.27 6.238 -5.203 1 96.12 130 HIS B O 1
ATOM 2494 N N . PHE B 1 131 ? -8.367 8.109 -5.219 1 96.94 131 PHE B N 1
ATOM 2495 C CA . PHE B 1 131 ? -9.07 7.73 -6.441 1 96.94 131 PHE B CA 1
ATOM 2496 C C . PHE B 1 131 ? -8.078 7.441 -7.562 1 96.94 131 PHE B C 1
ATOM 2498 O O . PHE B 1 131 ? -8.109 6.363 -8.164 1 96.94 131 PHE B O 1
ATOM 2505 N N . TRP B 1 132 ? -7.238 8.312 -7.754 1 96.69 132 TRP B N 1
ATOM 2506 C CA . TRP B 1 132 ? -6.32 8.203 -8.883 1 96.69 132 TRP B CA 1
ATOM 2507 C C . TRP B 1 132 ? -5.316 7.078 -8.664 1 96.69 132 TRP B C 1
ATOM 2509 O O . TRP B 1 132 ? -5.02 6.309 -9.578 1 96.69 132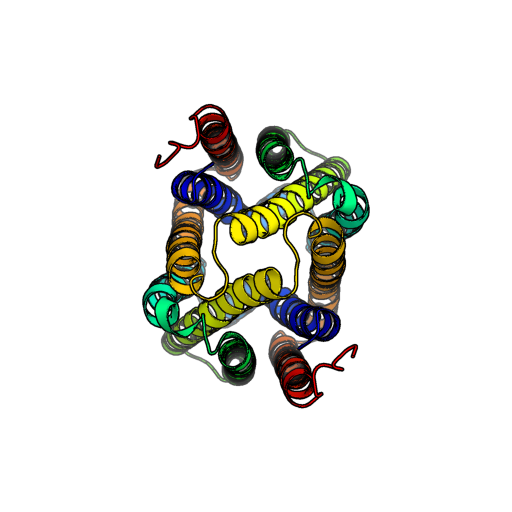 TRP B O 1
ATOM 2519 N N . THR B 1 133 ? -4.789 6.992 -7.465 1 96.25 133 THR B N 1
ATOM 2520 C CA . THR B 1 133 ? -3.809 5.941 -7.211 1 96.25 133 THR B CA 1
ATOM 2521 C C . THR B 1 133 ? -4.469 4.566 -7.246 1 96.25 133 THR B C 1
ATOM 2523 O O . THR B 1 133 ? -3.869 3.598 -7.723 1 96.25 133 THR B O 1
ATOM 2526 N N . SER B 1 134 ? -5.68 4.488 -6.793 1 96.06 134 SER B N 1
ATOM 2527 C CA . SER B 1 134 ? -6.406 3.223 -6.855 1 96.06 134 SER B CA 1
ATOM 2528 C C . SER B 1 134 ? -6.758 2.857 -8.297 1 96.06 134 SER B C 1
ATOM 2530 O O . SER B 1 134 ? -6.613 1.703 -8.703 1 96.06 134 SER B O 1
ATOM 2532 N N . ALA B 1 135 ? -7.211 3.771 -9.023 1 95 135 ALA B N 1
ATOM 2533 C CA . ALA B 1 135 ? -7.496 3.543 -10.438 1 95 135 ALA B CA 1
ATOM 2534 C C . ALA B 1 135 ? -6.242 3.1 -11.188 1 95 135 ALA B C 1
ATOM 2536 O O . ALA B 1 135 ? -6.285 2.152 -11.977 1 95 135 ALA B O 1
ATOM 2537 N N . ALA B 1 136 ? -5.195 3.789 -10.922 1 95 136 ALA B N 1
ATOM 2538 C CA . ALA B 1 136 ? -3.926 3.436 -11.547 1 95 136 ALA B CA 1
ATOM 2539 C C . ALA B 1 136 ? -3.533 1.997 -11.219 1 95 136 ALA B C 1
ATOM 2541 O O . ALA B 1 136 ? -3.035 1.271 -12.086 1 95 136 ALA B O 1
ATOM 2542 N N . SER B 1 137 ? -3.744 1.613 -10.016 1 92.25 137 SER B N 1
ATOM 2543 C CA . SER B 1 137 ? -3.4 0.257 -9.602 1 92.25 137 SER B CA 1
ATOM 2544 C C . SER B 1 137 ? -4.23 -0.778 -10.359 1 92.25 137 SER B C 1
ATOM 2546 O O . SER B 1 137 ? -3.709 -1.811 -10.781 1 92.25 137 SER B O 1
ATOM 2548 N N . GLY B 1 138 ? -5.496 -0.53 -10.438 1 89.31 138 GLY B N 1
ATOM 2549 C CA . GLY B 1 138 ? -6.344 -1.432 -11.203 1 89.31 138 GLY B CA 1
ATOM 2550 C C . GLY B 1 138 ? -5.914 -1.565 -12.648 1 89.31 138 GLY B C 1
ATOM 2551 O O . GLY B 1 138 ? -5.848 -2.676 -13.188 1 89.31 138 GLY B O 1
ATOM 2552 N N . PHE B 1 139 ? -5.613 -0.507 -13.25 1 90.69 139 PHE B N 1
ATOM 2553 C CA . PHE B 1 139 ? -5.164 -0.506 -14.633 1 90.69 139 PHE B CA 1
ATOM 2554 C C . PHE B 1 139 ? -3.828 -1.226 -14.766 1 90.69 139 PHE B C 1
ATOM 2556 O O . PHE B 1 139 ? -3.57 -1.882 -15.781 1 90.69 139 PHE B O 1
ATOM 2563 N N . ALA B 1 140 ? -3.029 -1.047 -13.789 1 89.31 140 ALA B N 1
ATOM 2564 C CA . ALA B 1 140 ? -1.701 -1.651 -13.836 1 89.31 140 ALA B CA 1
ATOM 2565 C C . ALA B 1 140 ? -1.794 -3.172 -13.938 1 89.31 140 ALA B C 1
ATOM 2567 O O . ALA B 1 140 ? -1.087 -3.787 -14.742 1 89.31 140 ALA B O 1
ATOM 2568 N N . VAL B 1 141 ? -2.613 -3.736 -13.164 1 81.75 141 VAL B N 1
ATOM 2569 C CA . VAL B 1 141 ? -2.744 -5.188 -13.125 1 81.75 141 VAL B CA 1
ATOM 2570 C C . VAL B 1 141 ? -3.316 -5.695 -14.445 1 81.75 141 VAL B C 1
ATOM 2572 O O . VAL B 1 141 ? -2.857 -6.707 -14.984 1 81.75 141 VAL B O 1
ATOM 2575 N N . ILE B 1 142 ? -4.262 -4.934 -14.984 1 83 142 ILE B N 1
ATOM 2576 C CA . ILE B 1 142 ? -4.875 -5.309 -16.25 1 83 142 ILE B CA 1
ATOM 2577 C C . ILE B 1 142 ? -3.838 -5.223 -17.375 1 83 142 ILE B C 1
ATOM 2579 O O . ILE B 1 142 ? -3.674 -6.168 -18.156 1 83 142 ILE B O 1
ATOM 2583 N N . ILE B 1 143 ? -3.125 -4.176 -17.438 1 84.25 143 ILE B N 1
ATOM 2584 C CA . ILE B 1 143 ? -2.117 -3.967 -18.469 1 84.25 143 ILE B CA 1
ATOM 2585 C C . ILE B 1 143 ? -1.004 -5 -18.312 1 84.25 143 ILE B C 1
ATOM 2587 O O . ILE B 1 143 ? -0.535 -5.566 -19.312 1 84.25 143 ILE B O 1
ATOM 2591 N N . GLY B 1 144 ? -0.574 -5.188 -17.109 1 83.12 144 GLY B N 1
ATOM 2592 C CA . GLY B 1 144 ? 0.447 -6.195 -16.859 1 83.12 144 GLY B CA 1
ATOM 2593 C C . GLY B 1 144 ? 0.052 -7.574 -17.359 1 83.12 144 GLY B C 1
ATOM 2594 O O . GLY B 1 144 ? 0.855 -8.273 -17.969 1 83.12 144 GLY B O 1
ATOM 2595 N N . GLY B 1 145 ? -1.135 -8.008 -17.094 1 76.06 145 GLY B N 1
ATOM 2596 C CA . GLY B 1 145 ? -1.619 -9.297 -17.547 1 76.06 145 GLY B CA 1
ATOM 2597 C C . GLY B 1 145 ? -1.659 -9.422 -19.062 1 76.06 145 GLY B C 1
ATOM 2598 O O . GLY B 1 145 ? -1.25 -10.438 -19.625 1 76.06 145 GLY B O 1
ATOM 2599 N N . LEU B 1 146 ? -2.186 -8.398 -19.672 1 79.69 146 LEU B N 1
ATOM 2600 C CA . LEU B 1 146 ? -2.277 -8.391 -21.125 1 79.69 146 LEU B CA 1
ATOM 2601 C C . LEU B 1 146 ? -0.892 -8.461 -21.75 1 79.69 146 LEU B C 1
ATOM 2603 O O . LEU B 1 146 ? -0.7 -9.141 -22.766 1 79.69 146 LEU B O 1
ATOM 2607 N N . LEU B 1 147 ? 0.044 -7.816 -21.188 1 82.62 147 LEU B N 1
ATOM 2608 C CA . LEU B 1 147 ? 1.386 -7.758 -21.766 1 82.62 147 LEU B CA 1
ATOM 2609 C C . LEU B 1 147 ? 2.119 -9.078 -21.562 1 82.62 147 LEU B C 1
ATOM 2611 O O . LEU B 1 147 ? 2.877 -9.516 -22.422 1 82.62 147 LEU B O 1
ATOM 2615 N N . ILE B 1 148 ? 1.896 -9.703 -20.484 1 77 148 ILE B N 1
ATOM 2616 C CA . ILE B 1 148 ? 2.568 -10.969 -20.188 1 77 148 ILE B CA 1
ATOM 2617 C C . ILE B 1 148 ? 2.068 -12.047 -21.141 1 77 148 ILE B C 1
ATOM 2619 O O . ILE B 1 148 ? 2.822 -12.953 -21.516 1 77 148 ILE B O 1
ATOM 2623 N N . ASP B 1 149 ? 0.815 -12 -21.484 1 76.62 149 ASP B N 1
ATOM 2624 C CA . ASP B 1 149 ? 0.248 -12.984 -22.391 1 76.62 149 ASP B CA 1
ATOM 2625 C C . ASP B 1 149 ? 0.913 -12.906 -23.766 1 76.62 149 ASP B C 1
ATOM 2627 O O . ASP B 1 149 ? 1.043 -13.922 -24.453 1 76.62 149 ASP B O 1
ATOM 2631 N N . TRP B 1 150 ? 1.295 -11.727 -24.047 1 77.62 150 TRP B N 1
ATOM 2632 C CA . TRP B 1 150 ? 1.777 -11.531 -25.406 1 77.62 150 TRP B CA 1
ATOM 2633 C C . TRP B 1 150 ? 3.297 -11.414 -25.438 1 77.62 150 TRP B C 1
ATOM 2635 O O . TRP B 1 150 ? 3.926 -11.656 -26.469 1 77.62 150 TRP B O 1
ATOM 2645 N N . LEU B 1 151 ? 3.703 -11 -24.297 1 78.88 151 LEU B N 1
ATOM 2646 C CA . LEU B 1 151 ? 5.137 -10.734 -24.25 1 78.88 151 LEU B CA 1
ATOM 2647 C C . LEU B 1 151 ? 5.785 -11.406 -23.047 1 78.88 151 LEU B C 1
ATOM 2649 O O . LEU B 1 151 ? 5.16 -12.234 -22.375 1 78.88 151 LEU B O 1
ATOM 2653 N N . THR B 1 152 ? 7.051 -11.133 -22.891 1 78.94 152 THR B N 1
ATOM 2654 C CA . THR B 1 152 ? 7.781 -11.688 -21.75 1 78.94 152 THR B CA 1
ATOM 2655 C C . THR B 1 152 ? 7.703 -10.742 -20.547 1 78.94 152 THR B C 1
ATOM 2657 O O . THR B 1 152 ? 7.328 -9.578 -20.688 1 78.94 152 THR B O 1
ATOM 2660 N N . ILE B 1 153 ? 8.031 -11.188 -19.438 1 82.75 153 ILE B N 1
ATOM 2661 C CA . ILE B 1 153 ? 8.008 -10.438 -18.188 1 82.75 153 ILE B CA 1
ATOM 2662 C C . ILE B 1 153 ? 9.07 -9.336 -18.234 1 82.75 153 ILE B C 1
ATOM 2664 O O . ILE B 1 153 ? 8.953 -8.328 -17.531 1 82.75 153 ILE B O 1
ATOM 2668 N N . ASP B 1 154 ? 10.039 -9.422 -19.109 1 88.69 154 ASP B N 1
ATOM 2669 C CA . ASP B 1 154 ? 11.109 -8.438 -19.219 1 88.69 154 ASP B CA 1
ATOM 2670 C C . ASP B 1 154 ? 10.57 -7.086 -19.688 1 88.69 154 ASP B C 1
ATOM 2672 O O . ASP B 1 154 ? 11.055 -6.035 -19.25 1 88.69 154 ASP B O 1
ATOM 2676 N N . VAL B 1 155 ? 9.602 -7.113 -20.469 1 90.25 155 VAL B N 1
ATOM 2677 C CA . VAL B 1 155 ? 9.023 -5.887 -21.016 1 90.25 155 VAL B CA 1
ATOM 2678 C C . VAL B 1 155 ? 8.32 -5.117 -19.906 1 90.25 155 VAL B C 1
ATOM 2680 O O . VAL B 1 155 ? 8.336 -3.883 -19.891 1 90.25 155 VAL B O 1
ATOM 2683 N N . LEU B 1 156 ? 7.77 -5.812 -18.953 1 91.06 156 LEU B N 1
ATOM 2684 C CA . LEU B 1 156 ? 7.094 -5.176 -17.828 1 91.06 156 LEU B CA 1
ATOM 2685 C C . LEU B 1 156 ? 8.086 -4.41 -16.969 1 91.06 156 LEU B C 1
ATOM 2687 O O . LEU B 1 156 ? 7.781 -3.314 -16.484 1 91.06 156 LEU B O 1
ATOM 2691 N N . PHE B 1 157 ? 9.234 -4.969 -16.875 1 94.81 157 PHE B N 1
ATOM 2692 C CA . PHE B 1 157 ? 10.266 -4.305 -16.078 1 94.81 157 PHE B CA 1
ATOM 2693 C C . PHE B 1 157 ? 10.703 -3.008 -16.75 1 94.81 157 PHE B C 1
ATOM 2695 O O . PHE B 1 157 ? 10.805 -1.97 -16.094 1 94.81 157 PHE B O 1
ATOM 2702 N N . TYR B 1 158 ? 10.875 -3.055 -18 1 95.81 158 TYR B N 1
ATOM 2703 C CA . TYR B 1 158 ? 11.328 -1.867 -18.719 1 95.81 158 TYR B CA 1
ATOM 2704 C C . TYR B 1 158 ? 10.242 -0.798 -18.75 1 95.81 158 TYR B C 1
ATOM 2706 O O . TYR B 1 158 ? 10.531 0.39 -18.578 1 95.81 158 TYR B O 1
ATOM 2714 N N . LEU B 1 159 ? 9.07 -1.213 -18.953 1 95.44 159 LEU B N 1
ATOM 2715 C CA . LEU B 1 159 ? 7.957 -0.269 -18.938 1 95.44 159 LEU B CA 1
ATOM 2716 C C . LEU B 1 159 ? 7.809 0.378 -17.562 1 95.44 159 LEU B C 1
ATOM 2718 O O . LEU B 1 159 ? 7.578 1.585 -17.469 1 95.44 159 LEU B O 1
ATOM 2722 N N . SER B 1 160 ? 7.906 -0.419 -16.562 1 96.31 160 SER B N 1
ATOM 2723 C CA . SER B 1 160 ? 7.84 0.11 -15.203 1 96.31 160 SER B CA 1
ATOM 2724 C C . SER B 1 160 ? 8.953 1.123 -14.953 1 96.31 160 SER B C 1
ATOM 2726 O O . SER B 1 160 ? 8.734 2.148 -14.305 1 96.31 160 SER B O 1
ATOM 2728 N N . ALA B 1 161 ? 10.109 0.848 -15.469 1 98 161 ALA B N 1
ATOM 2729 C CA . ALA B 1 161 ? 11.227 1.772 -15.312 1 98 161 ALA B CA 1
ATOM 2730 C C . ALA B 1 161 ? 10.898 3.139 -15.906 1 98 161 ALA B C 1
ATOM 2732 O O . ALA B 1 161 ? 11.148 4.172 -15.281 1 98 161 ALA B O 1
ATOM 2733 N N . VAL B 1 162 ? 10.336 3.129 -17.047 1 98.25 162 VAL B N 1
ATOM 2734 C CA . VAL B 1 162 ? 9.969 4.367 -17.719 1 98.25 162 VAL B CA 1
ATOM 2735 C C . VAL B 1 162 ? 8.945 5.133 -16.891 1 98.25 162 VAL B C 1
ATOM 2737 O O . VAL B 1 162 ? 9.055 6.348 -16.719 1 98.25 162 VAL B O 1
ATOM 2740 N N . LEU B 1 163 ? 8.023 4.461 -16.359 1 98.19 163 LEU B N 1
ATOM 2741 C CA . LEU B 1 163 ? 6.969 5.082 -15.562 1 98.19 163 LEU B CA 1
ATOM 2742 C C . LEU B 1 163 ? 7.539 5.676 -14.273 1 98.19 163 LEU B C 1
ATOM 2744 O O . LEU B 1 163 ? 7.125 6.754 -13.844 1 98.19 163 LEU B O 1
ATOM 2748 N N . TYR B 1 164 ? 8.469 4.988 -13.664 1 98.31 164 TYR B N 1
ATOM 2749 C CA . TYR B 1 164 ? 9.109 5.52 -12.469 1 98.31 164 TYR B CA 1
ATOM 2750 C C . TYR B 1 164 ? 9.867 6.805 -12.781 1 98.31 164 TYR B C 1
ATOM 2752 O O . TYR B 1 164 ? 9.828 7.762 -12.008 1 98.31 164 TYR B O 1
ATOM 2760 N N . VAL B 1 165 ? 10.516 6.797 -13.922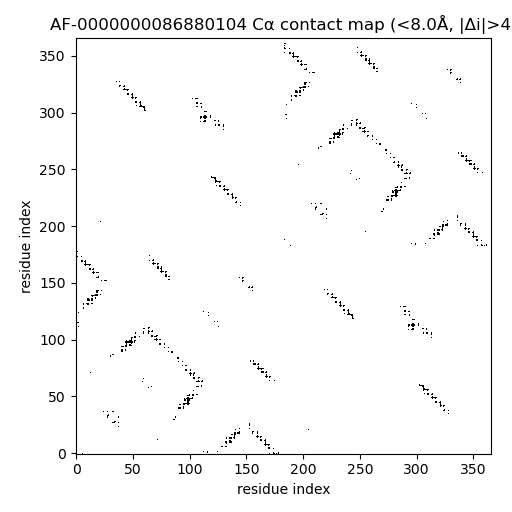 1 98.56 165 VAL B N 1
ATOM 2761 C CA . VAL B 1 165 ? 11.242 7.996 -14.328 1 98.56 165 VAL B CA 1
ATOM 2762 C C . VAL B 1 165 ? 10.258 9.148 -14.547 1 98.56 165 VAL B C 1
ATOM 2764 O O . VAL B 1 165 ? 10.5 10.273 -14.102 1 98.56 165 VAL B O 1
ATOM 2767 N N . TRP B 1 166 ? 9.188 8.836 -15.164 1 98 166 TRP B N 1
ATOM 2768 C CA . TRP B 1 166 ? 8.172 9.867 -15.383 1 98 166 TRP B CA 1
ATOM 2769 C C . TRP B 1 166 ? 7.613 10.375 -14.062 1 98 166 TRP B C 1
ATOM 2771 O O . TRP B 1 166 ? 7.305 11.562 -13.922 1 98 166 TRP B O 1
ATOM 2781 N N . GLY B 1 167 ? 7.402 9.445 -13.141 1 97.38 167 GLY B N 1
ATOM 2782 C CA . GLY B 1 167 ? 6.969 9.859 -11.82 1 97.38 167 GLY B CA 1
ATOM 2783 C C . GLY B 1 167 ? 7.941 10.805 -11.141 1 97.38 167 GLY B C 1
ATOM 2784 O O . GLY B 1 167 ? 7.531 11.773 -10.492 1 97.38 167 GLY B O 1
ATOM 2785 N N . SER B 1 168 ? 9.188 10.523 -11.336 1 97.12 168 SER B N 1
ATOM 2786 C CA . SER B 1 168 ? 10.219 11.375 -10.75 1 97.12 168 SER B CA 1
ATOM 2787 C C . SER B 1 168 ? 10.234 12.75 -11.414 1 97.12 168 SER B C 1
ATOM 2789 O O . SER B 1 168 ? 10.445 13.766 -10.742 1 97.12 168 SER B O 1
ATOM 2791 N N . LEU B 1 169 ? 10.07 12.797 -12.688 1 96 169 LEU B N 1
ATOM 2792 C CA . LEU B 1 169 ? 10.055 14.055 -13.438 1 96 169 LEU B CA 1
ATOM 2793 C C . LEU B 1 169 ? 8.891 14.93 -13 1 96 169 LEU B C 1
ATOM 2795 O O . LEU B 1 169 ? 9.016 16.156 -12.945 1 96 169 LEU B O 1
ATOM 2799 N N . ALA B 1 170 ? 7.785 14.297 -12.727 1 94.69 170 ALA B N 1
ATOM 2800 C CA . ALA B 1 170 ? 6.617 15.047 -12.273 1 94.69 170 ALA B CA 1
ATOM 2801 C C . ALA B 1 170 ? 6.91 15.766 -10.953 1 94.69 170 ALA B C 1
ATOM 2803 O O . ALA B 1 170 ? 6.52 16.922 -10.773 1 94.69 170 ALA B O 1
ATOM 2804 N N . VAL B 1 171 ? 7.578 15.117 -10.062 1 92.81 171 VAL B N 1
ATOM 2805 C CA . VAL B 1 171 ? 7.934 15.734 -8.789 1 92.81 171 VAL B CA 1
ATOM 2806 C C . VAL B 1 171 ? 8.953 16.844 -9.016 1 92.81 171 VAL B C 1
ATOM 2808 O O . VAL B 1 171 ? 8.859 17.922 -8.422 1 92.81 171 VAL B O 1
ATOM 2811 N N . TRP B 1 172 ? 9.898 16.578 -9.852 1 91.56 172 TRP B N 1
ATOM 2812 C CA . TRP B 1 172 ? 10.953 17.547 -10.148 1 91.56 172 TRP B CA 1
ATOM 2813 C C . TRP B 1 172 ? 10.359 18.828 -10.734 1 91.56 172 TRP B C 1
ATOM 2815 O O . TRP B 1 172 ? 10.773 19.938 -10.375 1 91.56 172 TRP B O 1
ATOM 2825 N N . ARG B 1 173 ? 9.43 18.719 -11.57 1 87.75 173 ARG B N 1
ATOM 2826 C CA . ARG B 1 173 ? 8.773 19.859 -12.188 1 87.75 173 ARG B CA 1
ATOM 2827 C C . ARG B 1 173 ? 8.008 20.672 -11.156 1 87.75 173 ARG B C 1
ATOM 2829 O O . ARG B 1 173 ? 7.918 21.906 -11.258 1 87.75 173 ARG B O 1
ATOM 2836 N N . SER B 1 174 ? 7.504 20.031 -10.172 1 84.44 174 SER B N 1
ATOM 2837 C CA . SER B 1 174 ? 6.754 20.719 -9.133 1 84.44 174 SER B CA 1
ATOM 2838 C C . SER B 1 174 ? 7.672 21.594 -8.273 1 84.44 174 SER B C 1
ATOM 2840 O O . SER B 1 174 ? 7.227 22.578 -7.68 1 84.44 174 SER B O 1
ATOM 2842 N N . ILE B 1 175 ? 8.852 21.156 -8.086 1 77.56 175 ILE B N 1
ATOM 2843 C CA . ILE B 1 175 ? 9.82 21.922 -7.32 1 77.56 175 ILE B CA 1
ATOM 2844 C C . ILE B 1 175 ? 10.195 23.203 -8.086 1 77.56 175 ILE B C 1
ATOM 2846 O O . ILE B 1 175 ? 10.367 24.266 -7.484 1 77.56 175 ILE B O 1
ATOM 2850 N N . GLN B 1 176 ? 10.297 23.109 -9.352 1 71.88 176 GLN B N 1
ATOM 2851 C CA . GLN B 1 176 ? 10.719 24.219 -10.18 1 71.88 176 GLN B CA 1
ATOM 2852 C C . GLN B 1 176 ? 9.602 25.25 -10.328 1 71.88 176 GLN B C 1
ATOM 2854 O O . GLN B 1 176 ? 9.867 26.422 -10.594 1 71.88 176 GLN B O 1
ATOM 2859 N N . LEU B 1 177 ? 8.383 24.781 -10.211 1 61.16 177 LEU B N 1
ATOM 2860 C CA . LEU B 1 177 ? 7.281 25.719 -10.398 1 61.16 177 LEU B CA 1
ATOM 2861 C C . LEU B 1 177 ? 7.047 26.547 -9.141 1 61.16 177 LEU B C 1
ATOM 2863 O O . LEU B 1 177 ? 6.918 25.984 -8.047 1 61.16 177 LEU B O 1
ATOM 2867 N N . PRO B 1 178 ? 7.465 27.812 -9.141 1 54.34 178 PRO B N 1
ATOM 2868 C CA . PRO B 1 178 ? 7.262 28.734 -8.031 1 54.34 178 PRO B CA 1
ATOM 2869 C C . PRO B 1 178 ? 5.848 28.672 -7.457 1 54.34 178 PRO B C 1
ATOM 2871 O O . PRO B 1 178 ? 4.898 28.375 -8.18 1 54.34 178 PRO B O 1
ATOM 2874 N N . VAL B 1 179 ? 5.641 28.156 -6.137 1 52.09 179 VAL B N 1
ATOM 2875 C CA . VAL B 1 179 ? 4.371 28.312 -5.438 1 52.09 179 VAL B CA 1
ATOM 2876 C C . VAL B 1 179 ? 3.707 29.625 -5.84 1 52.09 179 VAL B C 1
ATOM 2878 O O . VAL B 1 179 ? 4.332 30.688 -5.77 1 52.09 179 VAL B O 1
ATOM 2881 N N . LYS B 1 180 ? 2.807 29.781 -6.684 1 44.53 180 LYS B N 1
ATOM 2882 C CA . LYS B 1 180 ? 2.094 31.047 -6.859 1 44.53 180 LYS B CA 1
ATOM 2883 C C . LYS B 1 180 ? 1.696 31.641 -5.512 1 44.53 180 LYS B C 1
ATOM 2885 O O . LYS B 1 180 ? 1.027 30.984 -4.711 1 44.53 180 LYS B O 1
ATOM 2890 N N . ASP B 1 181 ? 2.373 32.469 -4.898 1 37.56 181 ASP B N 1
ATOM 2891 C CA . ASP B 1 181 ? 1.957 33.406 -3.857 1 37.56 181 ASP B CA 1
ATOM 2892 C C . ASP B 1 181 ? 0.535 33.906 -4.105 1 37.56 181 ASP B C 1
ATOM 2894 O O . ASP B 1 181 ? 0.257 34.531 -5.141 1 37.56 181 ASP B O 1
ATOM 2898 N N . HIS B 1 182 ? -0.508 33.125 -3.943 1 35.5 182 HIS B N 1
ATOM 2899 C CA . HIS B 1 182 ? -1.712 33.969 -3.881 1 35.5 182 HIS B CA 1
ATOM 2900 C C . HIS B 1 182 ? -1.505 35.188 -2.98 1 35.5 182 HIS B C 1
ATOM 2902 O O . HIS B 1 182 ? -1.463 35.031 -1.756 1 35.5 182 HIS B O 1
ATOM 2908 N N . ARG B 1 183 ? -0.605 36.062 -3.291 1 28.33 183 ARG B N 1
ATOM 2909 C CA . ARG B 1 183 ? -0.835 37.406 -2.84 1 28.33 183 ARG B CA 1
ATOM 2910 C C . ARG B 1 183 ? -2.189 37.938 -3.318 1 28.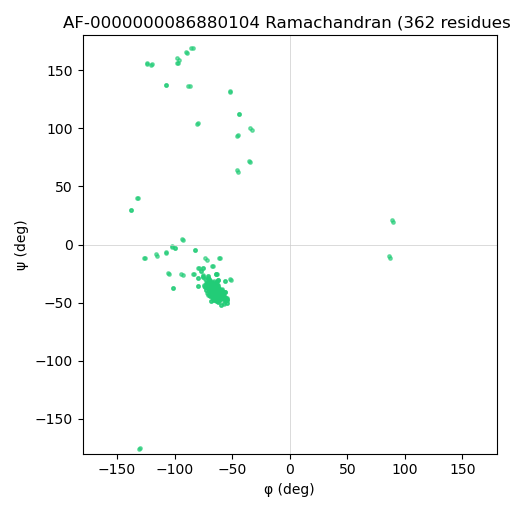33 183 ARG B C 1
ATOM 2912 O O . ARG B 1 183 ? -2.604 37.656 -4.445 1 28.33 183 ARG B O 1
#

Foldseek 3Di:
DALVLLLLLLLLLLLLCLLCVVCVVVLVVVLVDDVVLVVVLVVLLQVLLVVLLVVCVVVLQPCLLVLQLVLLLLLLVLLLCSVVDNDSVVSSVSSNSNSNSVNSNVSSSVNVLVVNDDVPGSVVSVVVSCVSSVVSSVVSNVVSVVCVVVHPSSVSSNSSSVSSNVSSVSSVVVVVPPPPPPD/DALVLLLLLLLLLLLLCLLCVVCVVVLCVVLVDDVVLVVVLVVLLQVLLVVLLVVCVVVQQPCLLVLQLVLLLLLLVLLLCSVVDNDSVVSSVSSNSNSNSVNSNVSSSVNVLVVNDDVPGSVVSVVVSCVSSVVSSVVSNVVSVVCVVVHPNSVSSNSSSVSSNVSSVSSVVVVVDPPPPPD

Nearest PDB structures (foldseek):
  6e9o-assembly2_A  TM=8.382E-01  e=3.072E-03  Escherichia coli
  6kkj-assembly1_B  TM=9.202E-01  e=3.908E-02  Escherichia coli K-12
  6kkl-assembly1_A  TM=8.912E-01  e=4.718E-02  Escherichia coli K-12
  7ckr-assembly1_A  TM=8.124E-01  e=1.928E-02  Homo sapiens
  6oop-assembly1_A  TM=7.302E-01  e=5.971E-02  Escherichia coli